Protein 3LWJ (pdb70)

CATH classification: 1.10.357.10

Organism: Syntrophomonas wolfei subsp. wolfei (strain DSM 2245B / Goettingen) (NCBI:txid335541)

Radius of gyration: 18.69 Å; Cα contacts (8 Å, |Δi|>4): 150; chains: 1; bounding box: 34×56×40 Å

Secondary structure (DSSP, 8-state):
-HHHHHHHHHHHHHHHHHHH-TTT--HHHHHHHH-S-HHHHHHH-SSHHHHHHHHHHHHHHHHHHHHHHHHTT---HHHHHHHHHHH--HHHHTHHHHHHHHHHTTS-HHHHHHHHHHHHHHHHHHHHHHHHHHHTTSS----HHHHHHHHHHHHHHHHIIIIIT--S-S-----HHHHHHHHH-S-S--

InterPro domains:
  IPR001647 DNA-binding HTH domain, TetR-type [PF00440] (16-60)
  IPR001647 DNA-binding HTH domain, TetR-type [PR00455] (16-29)
  IPR001647 DNA-binding HTH domain, TetR-type [PR00455] (37-60)
  IPR001647 DNA-binding HTH domain, TetR-type [PS50977] (10-70)
  IPR009057 Homedomain-like superfamily [SSF46689] (3-85)
  IPR023772 DNA-binding HTH domain, TetR-type, conserved site [PS01081] (28-59)
  IPR036271 Tetracyclin repressor-like, C-terminal domain superfamily [SSF48498] (94-189)
  IPR050624 Nucleoid occlusion factor SlmA/HTH-type transcriptional regulator [PTHR43479] (6-190)

Nearest PDB structures (foldseek):
  3lwj-assembly1_A-2  TM=1.002E+00  e=5.919E-24  Syntrophomonas wolfei subsp. wolfei str. Goettingen G311
  5nz0-assembly1_A-2  TM=7.631E-01  e=9.332E-06  Mycobacterium tuberculosis H37Rv
  3ppb-assembly1_B  TM=7.672E-01  e=1.580E-05  Shewanella loihica PV-4
  5n1i-assembly1_B  TM=6.904E-01  e=4.118E-05  Mycobacterium tuberculosis H37Rv
  1ui6-assembly1_A  TM=6.612E-01  e=3.241E-05  Streptomyces coelicolor A3(2)

Structure (mmCIF, N/CA/C/O backbone):
data_3LWJ
#
_entry.id   3LWJ
#
_cell.length_a   68.184
_cell.length_b   68.184
_cell.length_c   75.710
_cell.angle_alpha   90.000
_cell.angle_beta   90.000
_cell.angle_gamma   120.000
#
_symmetry.space_group_name_H-M   'P 32 2 1'
#
loop_
_entity.id
_entity.type
_entity.pdbx_description
1 polymer 'Putative TetR-family transcriptional regulator'
2 non-polymer 1,2-ETHANEDIOL
3 water water
#
loop_
_atom_site.group_PDB
_atom_site.id
_atom_site.type_symbol
_atom_site.label_atom_id
_atom_site.label_alt_id
_atom_site.label_comp_id
_atom_site.label_asym_id
_atom_site.label_entity_id
_atom_site.label_seq_id
_atom_site.pdbx_PDB_ins_code
_atom_site.Cartn_x
_atom_site.Cartn_y
_atom_site.Cartn_z
_atom_site.occupancy
_atom_site.B_iso_or_equiv
_atom_site.auth_seq_id
_atom_site.auth_comp_id
_atom_site.auth_asym_id
_atom_site.auth_atom_id
_atom_site.pdbx_PDB_model_num
ATOM 1 N N . GLN A 1 9 ? 23.336 15.617 32.975 1.00 43.21 8 GLN A N 1
ATOM 2 C CA . GLN A 1 9 ? 22.735 14.280 32.689 1.00 43.92 8 GLN A CA 1
ATOM 3 C C . GLN A 1 9 ? 21.505 14.458 31.786 1.00 44.59 8 GLN A C 1
ATOM 4 O O . GLN A 1 9 ? 21.323 13.728 30.800 1.00 43.56 8 GLN A O 1
ATOM 6 N N . ASN A 1 10 ? 20.662 15.429 32.135 1.00 44.93 9 ASN A N 1
ATOM 7 C CA . ASN A 1 10 ? 19.674 15.965 31.201 1.00 46.01 9 ASN A CA 1
ATOM 8 C C . ASN A 1 10 ? 20.365 16.447 29.921 1.00 45.08 9 ASN A C 1
ATOM 9 O O . ASN A 1 10 ? 19.809 16.296 28.831 1.00 45.42 9 ASN A O 1
ATOM 14 N N . LYS A 1 11 ? 21.561 17.032 30.078 1.00 43.92 10 LYS A N 1
ATOM 15 C CA . LYS A 1 11 ? 22.386 17.517 28.959 1.00 43.45 10 LYS A CA 1
ATOM 16 C C . LYS A 1 11 ? 22.800 16.398 28.003 1.00 42.51 10 LYS A C 1
ATOM 17 O O . LYS A 1 11 ? 22.606 16.518 26.797 1.00 41.26 10 LYS A O 1
ATOM 19 N N . GLU A 1 12 ? 23.375 15.325 28.552 1.00 42.70 11 GLU A N 1
ATOM 20 C CA . GLU A 1 12 ? 23.803 14.150 27.765 1.00 42.63 11 GLU A CA 1
ATOM 21 C C . GLU A 1 12 ? 22.687 13.570 26.912 1.00 41.43 11 GLU A C 1
ATOM 22 O O . GLU A 1 12 ? 22.848 13.381 25.708 1.00 41.63 11 GLU A O 1
ATOM 28 N N . ARG A 1 13 ? 21.568 13.266 27.565 1.00 39.81 12 ARG A N 1
ATOM 29 C CA . ARG A 1 13 ? 20.398 12.711 26.893 1.00 38.92 12 ARG A CA 1
ATOM 30 C C . ARG A 1 13 ? 19.784 13.615 25.842 1.00 35.86 12 ARG A C 1
ATOM 31 O O . ARG A 1 13 ? 19.463 13.134 24.756 1.00 35.73 12 ARG A O 1
ATOM 39 N N . ARG A 1 14 ? 19.554 14.888 26.195 1.00 33.45 13 ARG A N 1
ATOM 40 C CA A ARG A 1 14 ? 19.091 15.893 25.229 0.70 33.69 13 ARG A CA 1
ATOM 41 C CA B ARG A 1 14 ? 19.070 15.872 25.218 0.30 33.01 13 ARG A CA 1
ATOM 42 C C . ARG A 1 14 ? 20.016 15.863 24.014 1.00 33.16 13 ARG A C 1
ATOM 43 O O . ARG A 1 14 ? 19.562 15.789 22.870 1.00 31.83 13 ARG A O 1
ATOM 58 N N . GLN A 1 15 ? 21.318 15.895 24.279 1.00 33.35 14 GLN A N 1
ATOM 59 C CA . GLN A 1 15 ? 22.325 15.827 23.220 1.00 34.56 14 GLN A CA 1
ATOM 60 C C . GLN A 1 15 ? 22.292 14.531 22.407 1.00 34.66 14 GLN A C 1
ATOM 61 O O . GLN A 1 15 ? 22.505 14.551 21.187 1.00 35.78 14 GLN A O 1
ATOM 67 N N . LYS A 1 16 ? 22.094 13.397 23.066 1.00 32.76 15 LYS A N 1
ATOM 68 C CA . LYS A 1 16 ? 22.059 12.157 22.314 1.00 31.34 15 LYS A CA 1
ATOM 69 C C . LYS A 1 16 ? 20.900 12.206 21.325 1.00 29.16 15 LYS A C 1
ATOM 70 O O . LYS A 1 16 ? 21.058 11.786 20.184 1.00 29.90 15 LYS A O 1
ATOM 76 N N . ILE A 1 17 ? 19.739 12.701 21.762 1.00 28.04 16 ILE A N 1
ATOM 77 C CA . ILE A 1 17 ? 18.538 12.709 20.893 1.00 29.23 16 ILE A CA 1
ATOM 78 C C . ILE A 1 17 ? 18.779 13.638 19.676 1.00 28.54 16 ILE A C 1
ATOM 79 O O . ILE A 1 17 ? 18.446 13.281 18.547 1.00 27.53 16 ILE A O 1
ATOM 84 N N . LEU A 1 18 ? 19.395 14.796 19.923 1.00 29.69 17 LEU A N 1
ATOM 85 C CA . LEU A 1 18 ? 19.735 15.759 18.864 1.00 31.76 17 LEU A CA 1
ATOM 86 C C . LEU A 1 18 ? 20.749 15.213 17.849 1.00 32.52 17 LEU A C 1
ATOM 87 O O . LEU A 1 18 ? 20.565 15.389 16.651 1.00 32.78 17 LEU A O 1
ATOM 92 N N . THR A 1 19 ? 21.805 14.540 18.304 1.00 34.86 18 THR A N 1
ATOM 93 C CA . THR A 1 19 ? 22.807 13.995 17.368 1.00 34.98 18 THR A CA 1
ATOM 94 C C . THR A 1 19 ? 22.177 12.922 16.484 1.00 34.30 18 THR A C 1
ATOM 95 O O . THR A 1 19 ? 22.326 12.961 15.246 1.00 32.36 18 THR A O 1
ATOM 99 N N . CYS A 1 20 ? 21.455 11.991 17.115 1.00 31.90 19 CYS A N 1
ATOM 100 C CA . CYS A 1 20 ? 20.746 10.921 16.382 1.00 33.21 19 CYS A CA 1
ATOM 101 C C . CYS A 1 20 ? 19.722 11.456 15.371 1.00 30.25 19 CYS A C 1
ATOM 102 O O . CYS A 1 20 ? 19.569 10.903 14.281 1.00 26.30 19 CYS A O 1
ATOM 105 N N . SER A 1 21 ? 19.011 12.508 15.764 1.00 29.11 20 SER A N 1
ATOM 106 C CA . SER A 1 21 ? 18.003 13.133 14.912 1.00 29.55 20 SER A CA 1
ATOM 107 C C . SER A 1 21 ? 18.673 13.751 13.680 1.00 29.19 20 SER A C 1
ATOM 108 O O . SER A 1 21 ? 18.227 13.567 12.542 1.00 27.04 20 SER A O 1
ATOM 111 N N . LEU A 1 22 ? 19.758 14.476 13.924 1.00 30.01 21 LEU A N 1
ATOM 112 C CA . LEU A 1 22 ? 20.558 15.043 12.852 1.00 30.03 21 LEU A CA 1
ATOM 113 C C . LEU A 1 22 ? 20.987 13.922 11.905 1.00 28.55 21 LEU A C 1
ATOM 114 O O . LEU A 1 22 ? 20.759 14.012 10.696 1.00 29.62 21 LEU A O 1
ATOM 119 N N . ASP A 1 23 ? 21.564 12.847 12.435 1.00 29.74 22 ASP A N 1
ATOM 120 C CA . ASP A 1 23 ? 22.053 11.752 11.567 1.00 28.83 22 ASP A CA 1
ATOM 121 C C . ASP A 1 23 ? 20.951 11.153 10.701 1.00 26.31 22 ASP A C 1
ATOM 122 O O . ASP A 1 23 ? 21.166 10.880 9.519 1.00 23.17 22 ASP A O 1
ATOM 127 N N . LEU A 1 24 ? 19.783 10.909 11.303 1.00 25.78 23 LEU A N 1
ATOM 128 C CA . LEU A 1 24 ? 18.634 10.346 10.580 1.00 25.24 23 LEU A CA 1
ATOM 129 C C . LEU A 1 24 ? 18.078 11.330 9.514 1.00 26.16 23 LEU A C 1
ATOM 130 O O . LEU A 1 24 ? 17.656 10.919 8.412 1.00 24.11 23 LEU A O 1
ATOM 135 N N . PHE A 1 25 ? 18.078 12.625 9.837 1.00 26.55 24 PHE A N 1
ATOM 136 C CA . PHE A 1 25 ? 17.633 13.643 8.891 1.00 28.12 24 PHE A CA 1
ATOM 137 C C . PHE A 1 25 ? 18.531 13.610 7.632 1.00 27.50 24 PHE A C 1
ATOM 138 O O . PHE A 1 25 ? 18.026 13.579 6.508 1.00 29.38 24 PHE A O 1
ATOM 146 N N . ILE A 1 26 ? 19.846 13.592 7.844 1.00 29.11 25 ILE A N 1
ATOM 147 C CA . ILE A 1 26 ? 20.838 13.457 6.758 1.00 30.51 25 ILE A CA 1
ATOM 148 C C . ILE A 1 26 ? 20.670 12.155 5.957 1.00 32.25 25 ILE A C 1
ATOM 149 O O . ILE A 1 26 ? 20.720 12.166 4.740 1.00 32.46 25 ILE A O 1
ATOM 154 N N . GLU A 1 27 ? 20.440 11.044 6.648 1.00 34.18 26 GLU A N 1
ATOM 155 C CA . GLU A 1 27 ? 20.419 9.717 6.014 1.00 33.56 26 GLU A CA 1
ATOM 156 C C . GLU A 1 27 ? 19.117 9.385 5.265 1.00 34.13 26 GLU A C 1
ATOM 157 O O . GLU A 1 27 ? 19.155 8.801 4.174 1.00 34.01 26 GLU A O 1
ATOM 163 N N . LYS A 1 28 ? 17.972 9.716 5.872 1.00 33.95 27 LYS A N 1
ATOM 164 C CA . LYS A 1 28 ? 16.646 9.364 5.319 1.00 32.84 27 LYS A CA 1
ATOM 165 C C . LYS A 1 28 ? 15.882 10.553 4.737 1.00 29.96 27 LYS A C 1
ATOM 166 O O . LYS A 1 28 ? 14.893 10.351 4.005 1.00 29.39 27 LYS A O 1
ATOM 172 N N . GLY A 1 29 ? 16.318 11.773 5.073 1.00 28.42 28 GLY A N 1
ATOM 173 C CA . GLY A 1 29 ? 15.553 12.997 4.774 1.00 28.08 28 GLY A CA 1
ATOM 174 C C . GLY A 1 29 ? 14.612 13.397 5.931 1.00 27.71 28 GLY A C 1
ATOM 175 O O . GLY A 1 29 ? 13.946 12.543 6.524 1.00 26.45 28 GLY A O 1
ATOM 176 N N . TYR A 1 30 ? 14.566 14.694 6.233 1.00 24.15 29 TYR A N 1
ATOM 177 C CA . TYR A 1 30 ? 13.804 15.249 7.364 1.00 26.85 29 TYR A CA 1
ATOM 178 C C . TYR A 1 30 ? 12.341 14.767 7.429 1.00 26.41 29 TYR A C 1
ATOM 179 O O . TYR A 1 30 ? 11.854 14.389 8.493 1.00 27.64 29 TYR A O 1
ATOM 188 N N . TYR A 1 31 ? 11.655 14.758 6.294 1.00 25.34 30 TYR A N 1
ATOM 189 C CA . TYR A 1 31 ? 10.238 14.375 6.251 1.00 27.43 30 TYR A CA 1
ATOM 190 C C . TYR A 1 31 ? 10.002 12.876 6.352 1.00 30.96 30 TYR A C 1
ATOM 191 O O . TYR A 1 31 ? 9.006 12.435 6.988 1.00 32.53 30 TYR A O 1
ATOM 200 N N . ASN A 1 32 ? 10.920 12.107 5.764 1.00 29.41 31 ASN A N 1
ATOM 201 C CA . ASN A 1 32 ? 10.911 10.634 5.874 1.00 28.36 31 ASN A CA 1
ATOM 202 C C . ASN A 1 32 ? 11.310 10.101 7.249 1.00 25.78 31 ASN A C 1
ATOM 203 O O . ASN A 1 32 ? 11.094 8.938 7.512 1.00 25.52 31 ASN A O 1
ATOM 208 N N . THR A 1 33 ? 11.952 10.910 8.092 1.00 26.69 32 THR A N 1
ATOM 209 C CA . THR A 1 33 ? 12.293 10.480 9.469 1.00 27.49 32 THR A CA 1
ATOM 210 C C . THR A 1 33 ? 11.089 10.627 10.424 1.00 29.28 32 THR A C 1
ATOM 211 O O . THR A 1 33 ? 10.492 11.702 10.497 1.00 25.59 32 THR A O 1
ATOM 215 N N . SER A 1 34 ? 10.754 9.567 11.165 1.00 29.63 33 SER A N 1
ATOM 216 C CA . SER A 1 34 ? 9.720 9.659 12.217 1.00 29.90 33 SER A CA 1
ATOM 217 C C . SER A 1 34 ? 10.278 9.757 13.659 1.00 31.80 33 SER A C 1
ATOM 218 O O . SER A 1 34 ? 11.441 9.394 13.925 1.00 28.52 33 SER A O 1
ATOM 221 N N . ILE A 1 35 ? 9.420 10.215 14.585 1.00 31.92 34 ILE A N 1
ATOM 222 C CA A ILE A 1 35 ? 9.770 10.258 16.006 0.50 33.05 34 ILE A CA 1
ATOM 223 C CA B ILE A 1 35 ? 9.749 10.246 16.012 0.50 32.78 34 ILE A CA 1
ATOM 224 C C . ILE A 1 35 ? 10.128 8.842 16.454 1.00 32.66 34 ILE A C 1
ATOM 225 O O . ILE A 1 35 ? 11.019 8.675 17.274 1.00 33.26 34 ILE A O 1
ATOM 234 N N . ARG A 1 36 ? 9.431 7.844 15.891 1.00 32.38 35 ARG A N 1
ATOM 235 C CA . ARG A 1 36 ? 9.718 6.413 16.110 1.00 33.46 35 ARG A CA 1
ATOM 236 C C . ARG A 1 36 ? 11.177 6.039 15.813 1.00 34.31 35 ARG A C 1
ATOM 237 O O . ARG A 1 36 ? 11.827 5.398 16.637 1.00 35.91 35 ARG A O 1
ATOM 239 N N . ASP A 1 37 ? 11.670 6.424 14.630 1.00 33.74 36 ASP A N 1
ATOM 240 C CA . ASP A 1 37 ? 13.057 6.159 14.191 1.00 32.41 36 ASP A CA 1
ATOM 241 C C . ASP A 1 37 ? 14.055 6.771 15.152 1.00 32.57 36 ASP A C 1
ATOM 242 O O . ASP A 1 37 ? 15.045 6.140 15.523 1.00 33.61 36 ASP A O 1
ATOM 247 N N . ILE A 1 38 ? 13.794 8.024 15.524 1.00 31.20 37 ILE A N 1
ATOM 248 C CA . ILE A 1 38 ? 14.655 8.759 16.437 1.00 30.90 37 ILE A CA 1
ATOM 249 C C . ILE A 1 38 ? 14.663 8.142 17.829 1.00 32.89 37 ILE A C 1
ATOM 250 O O . ILE A 1 38 ? 15.739 7.926 18.382 1.00 30.92 37 ILE A O 1
ATOM 255 N N . ILE A 1 39 ? 13.478 7.843 18.384 1.00 34.90 38 ILE A N 1
ATOM 256 C CA . ILE A 1 39 ? 13.397 7.209 19.714 1.00 36.13 38 ILE A CA 1
ATOM 257 C C . ILE A 1 39 ? 14.138 5.859 19.681 1.00 35.34 38 ILE A C 1
ATOM 258 O O . ILE A 1 39 ? 14.976 5.618 20.535 1.00 34.91 38 ILE A O 1
ATOM 263 N N . ALA A 1 40 ? 13.898 5.034 18.655 1.00 35.54 39 ALA A N 1
ATOM 264 C CA . ALA A 1 40 ? 14.599 3.746 18.490 1.00 34.53 39 ALA A CA 1
ATOM 265 C C . ALA A 1 40 ? 16.123 3.890 18.400 1.00 34.47 39 ALA A C 1
ATOM 266 O O . ALA A 1 40 ? 16.849 3.185 19.075 1.00 35.00 39 ALA A O 1
ATOM 268 N N . LEU A 1 41 ? 16.614 4.804 17.577 1.00 38.78 40 LEU A N 1
ATOM 269 C CA . LEU A 1 41 ? 18.069 5.004 17.444 1.00 39.79 40 LEU A CA 1
ATOM 270 C C . LEU A 1 41 ? 18.697 5.714 18.666 1.00 41.04 40 LEU A C 1
ATOM 271 O O . LEU A 1 41 ? 19.875 5.519 18.968 1.00 40.32 40 LEU A O 1
ATOM 276 N N . SER A 1 42 ? 17.912 6.551 19.345 1.00 42.43 41 SER A N 1
ATOM 277 C CA . SER A 1 42 ? 18.369 7.239 20.558 1.00 42.75 41 SER A CA 1
ATOM 278 C C . SER A 1 42 ? 18.400 6.306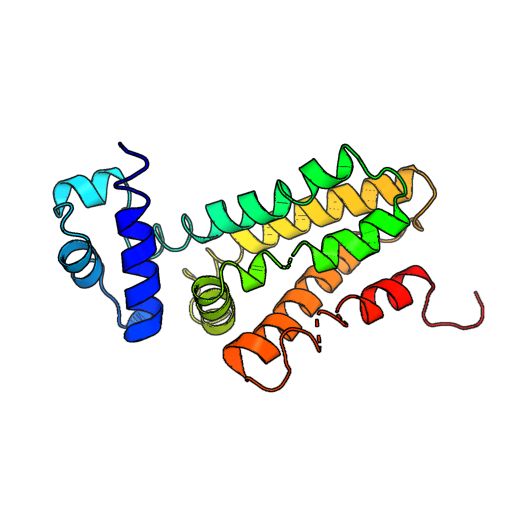 21.785 1.00 43.16 41 SER A C 1
ATOM 279 O O . SER A 1 42 ? 19.248 6.469 22.664 1.00 43.02 41 SER A O 1
ATOM 282 N N . GLU A 1 43 ? 17.460 5.354 21.832 1.00 43.55 42 GLU A N 1
ATOM 283 C CA . GLU A 1 43 ? 17.298 4.387 22.940 1.00 44.24 42 GLU A CA 1
ATOM 284 C C . GLU A 1 43 ? 16.934 4.976 24.300 1.00 44.86 42 GLU A C 1
ATOM 285 O O . GLU A 1 43 ? 17.025 4.277 25.295 1.00 44.12 42 GLU A O 1
ATOM 291 N N . VAL A 1 44 ? 16.514 6.240 24.358 1.00 47.16 43 VAL A N 1
ATOM 292 C CA . VAL A 1 44 ? 16.160 6.857 25.649 1.00 48.85 43 VAL A CA 1
ATOM 293 C C . VAL A 1 44 ? 14.776 6.427 26.193 1.00 49.24 43 VAL A C 1
ATOM 294 O O . VAL A 1 44 ? 14.457 6.703 27.353 1.00 47.94 43 VAL A O 1
ATOM 298 N N . GLY A 1 45 ? 13.976 5.744 25.368 1.00 50.95 44 GLY A N 1
ATOM 299 C CA . GLY A 1 45 ? 12.612 5.323 25.748 1.00 51.54 44 GLY A CA 1
ATOM 300 C C . GLY A 1 45 ? 11.583 6.353 25.293 1.00 52.54 44 GLY A C 1
ATOM 301 O O . GLY A 1 45 ? 11.884 7.555 25.199 1.00 52.93 44 GLY A O 1
ATOM 302 N N . THR A 1 46 ? 10.369 5.896 24.993 1.00 52.48 45 THR A N 1
ATOM 303 C CA . THR A 1 46 ? 9.330 6.794 24.461 1.00 52.55 45 THR A CA 1
ATOM 304 C C . THR A 1 46 ? 8.949 7.875 25.493 1.00 51.96 45 THR A C 1
ATOM 305 O O . THR A 1 46 ? 8.891 9.069 25.152 1.00 50.11 45 THR A O 1
ATOM 309 N N . GLY A 1 47 ? 8.726 7.439 26.742 1.00 51.20 46 GLY A N 1
ATOM 310 C CA . GLY A 1 47 ? 8.381 8.319 27.872 1.00 51.33 46 GLY A CA 1
ATOM 311 C C . GLY A 1 47 ? 9.393 9.414 28.220 1.00 51.60 46 GLY A C 1
ATOM 312 O O . GLY A 1 47 ? 8.997 10.556 28.467 1.00 51.69 46 GLY A O 1
ATOM 313 N N . THR A 1 48 ? 10.688 9.075 28.256 1.00 50.94 47 THR A N 1
ATOM 314 C CA . THR A 1 48 ? 11.762 10.064 28.519 1.00 50.03 47 THR A CA 1
ATOM 315 C C . THR A 1 48 ? 11.939 11.051 27.360 1.00 48.85 47 THR A C 1
ATOM 316 O O . THR A 1 48 ? 12.147 12.252 27.574 1.00 46.04 47 THR A O 1
ATOM 320 N N . PHE A 1 49 ? 11.893 10.529 26.137 1.00 48.21 48 PHE A N 1
ATOM 321 C CA . PHE A 1 49 ? 11.918 11.377 24.945 1.00 47.13 48 PHE A CA 1
ATOM 322 C C . PHE A 1 49 ? 10.948 12.567 25.087 1.00 46.27 48 PHE A C 1
ATOM 323 O O . PHE A 1 49 ? 11.311 13.714 24.787 1.00 46.71 48 PHE A O 1
ATOM 331 N N . TYR A 1 50 ? 9.727 12.282 25.549 1.00 44.68 49 TYR A N 1
ATOM 332 C CA . TYR A 1 50 ? 8.681 13.304 25.688 1.00 43.84 49 TYR A CA 1
ATOM 333 C C . TYR A 1 50 ? 8.875 14.302 26.850 1.00 42.23 49 TYR A C 1
ATOM 334 O O . TYR A 1 50 ? 8.185 15.333 26.904 1.00 40.80 49 TYR A O 1
ATOM 343 N N . ASN A 1 51 ? 9.802 14.005 27.764 1.00 40.54 50 ASN A N 1
ATOM 344 C CA . ASN A 1 51 ? 10.232 14.986 28.759 1.00 39.16 50 ASN A CA 1
ATOM 345 C C . ASN A 1 51 ? 10.971 16.131 28.087 1.00 38.48 50 ASN A C 1
ATOM 346 O O . ASN A 1 51 ? 10.999 17.229 28.629 1.00 38.58 50 ASN A O 1
ATOM 351 N N . TYR A 1 52 ? 11.550 15.866 26.908 1.00 37.92 51 TYR A N 1
ATOM 352 C CA . TYR A 1 52 ? 12.327 16.858 26.131 1.00 38.84 51 TYR A CA 1
ATOM 353 C C . TYR A 1 52 ? 11.597 17.418 24.881 1.00 38.04 51 TYR A C 1
ATOM 354 O O . TYR A 1 52 ? 11.643 18.632 24.620 1.00 35.18 51 TYR A O 1
ATOM 363 N N . PHE A 1 53 ? 10.955 16.529 24.109 1.00 37.81 52 PHE A N 1
ATOM 364 C CA . PHE A 1 53 ? 10.386 16.888 22.796 1.00 36.68 52 PHE A CA 1
ATOM 365 C C . PHE A 1 53 ? 9.016 16.254 22.546 1.00 36.91 52 PHE A C 1
ATOM 366 O O . PHE A 1 53 ? 8.763 15.096 22.920 1.00 35.24 52 PHE A O 1
ATOM 374 N N . VAL A 1 54 ? 8.153 17.019 21.877 1.00 35.59 53 VAL A N 1
ATOM 375 C CA A VAL A 1 54 ? 6.800 16.553 21.576 0.50 36.03 53 VAL A CA 1
ATOM 376 C CA B VAL A 1 54 ? 6.796 16.588 21.570 0.50 34.76 53 VAL A CA 1
ATOM 377 C C . VAL A 1 54 ? 6.733 15.961 20.151 1.00 34.39 53 VAL A C 1
ATOM 378 O O . VAL A 1 54 ? 5.920 15.063 19.885 1.00 35.39 53 VAL A O 1
ATOM 385 N N . ASP A 1 55 ? 7.613 16.421 19.254 1.00 30.34 54 ASP A N 1
ATOM 386 C CA . ASP A 1 55 ? 7.674 15.957 17.846 1.00 27.95 54 ASP A CA 1
ATOM 387 C C . ASP A 1 55 ? 9.004 16.361 17.123 1.00 28.05 54 ASP A C 1
ATOM 388 O O . ASP A 1 55 ? 9.916 16.859 17.779 1.00 29.18 54 ASP A O 1
ATOM 393 N N . LYS A 1 56 ? 9.121 16.134 15.807 1.00 24.79 55 LYS A N 1
ATOM 394 C CA . LYS A 1 56 ? 10.351 16.504 15.055 1.00 25.26 55 LYS A CA 1
ATOM 395 C C . LYS A 1 56 ? 10.640 18.010 15.043 1.00 24.54 55 LYS A C 1
ATOM 396 O O . LYS A 1 56 ? 11.802 18.441 15.060 1.00 21.11 55 LYS A O 1
ATOM 402 N N . GLU A 1 57 ? 9.580 18.803 14.961 1.00 22.27 56 GLU A N 1
ATOM 403 C CA . GLU A 1 57 ? 9.739 20.231 14.871 1.00 22.18 56 GLU A CA 1
ATOM 404 C C . GLU A 1 57 ? 10.311 20.793 16.170 1.00 25.32 56 GLU A C 1
ATOM 405 O O . GLU A 1 57 ? 11.038 21.784 16.148 1.00 24.27 56 GLU A O 1
ATOM 411 N N . ASP A 1 58 ? 9.977 20.176 17.299 1.00 25.16 57 ASP A N 1
ATOM 412 C CA A ASP A 1 58 ? 10.585 20.550 18.569 0.50 25.78 57 ASP A CA 1
ATOM 413 C CA B ASP A 1 58 ? 10.593 20.562 18.559 0.50 25.26 57 ASP A CA 1
ATOM 414 C C . ASP A 1 58 ? 12.084 20.259 18.504 1.00 26.02 57 ASP A C 1
ATOM 415 O O . ASP A 1 58 ? 12.887 21.008 19.048 1.00 24.80 57 ASP A O 1
ATOM 424 N N . ILE A 1 59 ? 12.457 19.169 17.827 1.00 24.18 58 ILE A N 1
ATOM 425 C CA . ILE A 1 59 ? 13.880 18.810 17.725 1.00 26.66 58 ILE A CA 1
ATOM 426 C C . ILE A 1 59 ? 14.626 19.829 16.843 1.00 26.59 58 ILE A C 1
ATOM 427 O O . ILE A 1 59 ? 15.662 20.367 17.249 1.00 23.51 58 ILE A O 1
ATOM 432 N N . LEU A 1 60 ? 14.043 20.142 15.685 1.00 25.78 59 LEU A N 1
ATOM 433 C CA . LEU A 1 60 ? 14.592 21.122 14.769 1.00 26.14 59 LEU A CA 1
ATOM 434 C C . LEU A 1 60 ? 14.742 22.476 15.478 1.00 27.69 59 LEU A C 1
ATOM 435 O O . LEU A 1 60 ? 15.805 23.070 15.379 1.00 28.21 59 LEU A O 1
ATOM 440 N N . LYS A 1 61 ? 13.714 22.961 16.204 1.00 26.50 60 LYS A N 1
ATOM 441 C CA . LYS A 1 61 ? 13.846 24.257 16.934 1.00 28.03 60 LYS A CA 1
ATOM 442 C C . LYS A 1 61 ? 15.026 24.236 17.905 1.00 25.33 60 LYS A C 1
ATOM 443 O O . LYS A 1 61 ? 15.748 25.229 18.050 1.00 26.35 60 LYS A O 1
ATOM 449 N N . ASN A 1 62 ? 15.175 23.114 18.603 1.00 25.95 61 ASN A N 1
ATOM 450 C CA A ASN A 1 62 ? 16.236 22.957 19.589 0.50 24.11 61 ASN A CA 1
ATOM 451 C CA B ASN A 1 62 ? 16.245 22.925 19.568 0.50 24.61 61 ASN A CA 1
ATOM 452 C C . ASN A 1 62 ? 17.635 22.899 18.923 1.00 24.40 61 ASN A C 1
ATOM 453 O O . ASN A 1 62 ? 18.579 23.501 19.418 1.00 23.65 61 ASN A O 1
ATOM 462 N N . LEU A 1 63 ? 17.761 22.191 17.807 1.00 23.99 62 LEU A N 1
ATOM 463 C CA . LEU A 1 63 ? 19.006 22.189 17.018 1.00 26.20 62 LEU A CA 1
ATOM 464 C C . LEU A 1 63 ? 19.373 23.611 16.575 1.00 23.70 62 LEU A C 1
ATOM 465 O O . LEU A 1 63 ? 20.510 24.014 16.685 1.00 24.12 62 LEU A O 1
ATOM 470 N N . LEU A 1 64 ? 18.392 24.379 16.107 1.00 23.35 63 LEU A N 1
ATOM 471 C CA . LEU A 1 64 ? 18.665 25.718 15.606 1.00 23.59 63 LEU A CA 1
ATOM 472 C C . LEU A 1 64 ? 18.881 26.769 16.710 1.00 24.78 63 LEU A C 1
ATOM 473 O O . LEU A 1 64 ? 19.641 27.737 16.517 1.00 26.41 63 LEU A O 1
ATOM 478 N N . GLU A 1 65 ? 18.227 26.597 17.843 1.00 22.03 64 GLU A N 1
ATOM 479 C CA . GLU A 1 65 ? 18.493 27.431 19.026 1.00 26.52 64 GLU A CA 1
ATOM 480 C C . GLU A 1 65 ? 19.948 27.337 19.490 1.00 24.70 64 GLU A C 1
ATOM 481 O O . GLU A 1 65 ? 20.580 28.342 19.789 1.00 24.61 64 GLU A O 1
ATOM 487 N N . ASP A 1 66 ? 20.443 26.113 19.590 1.00 23.99 65 ASP A N 1
ATOM 488 C CA . ASP A 1 66 ? 21.828 25.861 19.956 1.00 22.69 65 ASP A CA 1
ATOM 489 C C . ASP A 1 66 ? 22.751 26.497 18.928 1.00 23.97 65 ASP A C 1
ATOM 490 O O . ASP A 1 66 ? 23.763 27.065 19.279 1.00 27.59 65 ASP A O 1
ATOM 495 N N . PHE A 1 67 ? 22.370 26.400 17.658 1.00 22.60 66 PHE A N 1
ATOM 496 C CA . PHE A 1 67 ? 23.161 26.920 16.537 1.00 22.99 66 PHE A CA 1
ATOM 497 C C . PHE A 1 67 ? 23.261 28.445 16.610 1.00 22.68 66 PHE A C 1
ATOM 498 O O . PHE A 1 67 ? 24.350 29.007 16.550 1.00 23.05 66 PHE A O 1
ATOM 506 N N . ALA A 1 68 ? 22.115 29.109 16.739 1.00 23.99 67 ALA A N 1
ATOM 507 C CA . ALA A 1 68 ? 22.073 30.581 16.897 1.00 24.82 67 ALA A CA 1
ATOM 508 C C . ALA A 1 68 ? 22.911 30.999 18.096 1.00 23.46 67 ALA A C 1
ATOM 509 O O . ALA A 1 68 ? 23.629 31.981 18.052 1.00 26.38 67 ALA A O 1
ATOM 511 N N . LYS A 1 69 ? 22.784 30.245 19.172 1.00 24.95 68 LYS A N 1
ATOM 512 C CA . LYS A 1 69 ? 23.457 30.547 20.394 1.00 26.63 68 LYS A CA 1
ATOM 513 C C . LYS A 1 69 ? 24.980 30.485 20.217 1.00 27.09 68 LYS A C 1
ATOM 514 O O . LYS A 1 69 ? 25.711 31.322 20.752 1.00 27.31 68 LYS A O 1
ATOM 520 N N . GLN A 1 70 ? 25.450 29.488 19.486 1.00 27.53 69 GLN A N 1
ATOM 521 C CA . GLN A 1 70 ? 26.889 29.339 19.225 1.00 29.85 69 GLN A CA 1
ATOM 522 C C . GLN A 1 70 ? 27.450 30.459 18.303 1.00 26.91 69 GLN A C 1
ATOM 523 O O . GLN A 1 70 ? 28.539 30.999 18.554 1.00 25.11 69 GLN A O 1
ATOM 529 N N . ILE A 1 71 ? 26.685 30.822 17.265 1.00 25.54 70 ILE A N 1
ATOM 530 C CA . ILE A 1 71 ? 27.014 31.956 16.384 1.00 22.43 70 ILE A CA 1
ATOM 531 C C . ILE A 1 71 ? 27.102 33.269 17.204 1.00 24.79 70 ILE A C 1
ATOM 532 O O . ILE A 1 71 ? 28.111 33.985 17.155 1.00 23.61 70 ILE A O 1
ATOM 537 N N . ILE A 1 72 ? 26.058 33.554 17.981 1.00 19.79 71 ILE A N 1
ATOM 538 C CA . ILE A 1 72 ? 25.968 34.825 18.713 1.00 22.43 71 ILE A CA 1
ATOM 539 C C . ILE A 1 72 ? 27.027 34.942 19.811 1.00 20.94 71 ILE A C 1
ATOM 540 O O . ILE A 1 72 ? 27.562 36.011 20.015 1.00 22.93 71 ILE A O 1
ATOM 545 N N . SER A 1 73 ? 27.335 33.841 20.488 1.00 22.19 72 SER A N 1
ATOM 546 C CA . SER A 1 73 ? 28.342 33.847 21.570 1.00 24.18 72 SER A CA 1
ATOM 547 C C . SER A 1 73 ? 29.783 33.896 21.040 1.00 24.02 72 SER A C 1
ATOM 548 O O . SER A 1 73 ? 30.651 34.551 21.639 1.00 19.70 72 SER A O 1
ATOM 551 N N . SER A 1 74 ? 30.052 33.252 19.919 1.00 21.72 73 SER A N 1
ATOM 552 C CA A SER A 1 74 ? 31.365 33.395 19.284 0.50 22.79 73 SER A CA 1
ATOM 553 C CA B SER A 1 74 ? 31.364 33.391 19.276 0.50 23.03 73 SER A CA 1
ATOM 554 C C . SER A 1 74 ? 31.654 34.859 18.926 1.00 21.63 73 SER A C 1
ATOM 555 O O . SER A 1 74 ? 32.731 35.371 19.184 1.00 21.86 73 SER A O 1
ATOM 560 N N . ILE A 1 75 ? 30.673 35.532 18.340 1.00 20.23 74 ILE A N 1
ATOM 561 C CA . ILE A 1 75 ? 30.816 36.924 17.939 1.00 19.11 74 ILE A CA 1
ATOM 562 C C . I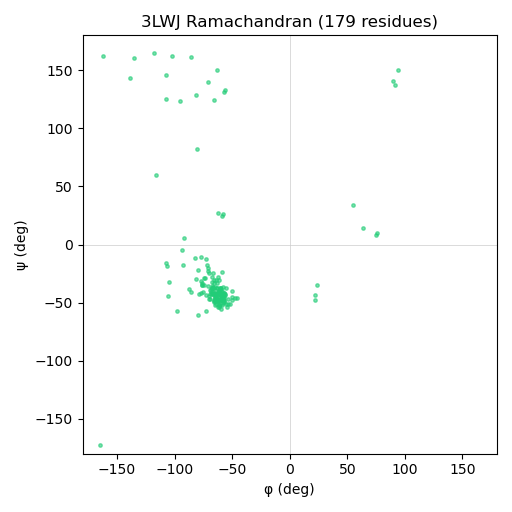LE A 1 75 ? 30.983 37.812 19.202 1.00 21.95 74 ILE A C 1
ATOM 563 O O . ILE A 1 75 ? 31.914 38.639 19.297 1.00 19.53 74 ILE A O 1
ATOM 568 N N . SER A 1 76 ? 30.084 37.621 20.166 1.00 23.87 75 SER A N 1
ATOM 569 C CA . SER A 1 76 ? 30.095 38.402 21.431 1.00 23.47 75 SER A CA 1
ATOM 570 C C . SER A 1 76 ? 31.390 38.227 22.208 1.00 21.71 75 SER A C 1
ATOM 571 O O . SER A 1 76 ? 31.922 39.190 22.762 1.00 23.36 75 SER A O 1
ATOM 574 N N . GLU A 1 77 ? 31.917 37.014 22.239 1.00 22.30 76 GLU A N 1
ATOM 575 C CA . GLU A 1 77 ? 33.237 36.789 22.829 1.00 24.75 76 GLU A CA 1
ATOM 576 C C . GLU A 1 77 ? 34.349 37.556 22.109 1.00 22.57 76 GLU A C 1
ATOM 577 O O . GLU A 1 77 ? 35.224 38.108 22.742 1.00 20.78 76 GLU A O 1
ATOM 583 N N . TYR A 1 78 ? 34.323 37.573 20.784 1.00 20.31 77 TYR A N 1
ATOM 584 C CA . TYR A 1 78 ? 35.337 38.277 19.999 1.00 20.34 77 TYR A CA 1
ATOM 585 C C . TYR A 1 78 ? 35.310 39.799 20.280 1.00 22.13 77 TYR A C 1
ATOM 586 O O . TYR A 1 78 ? 36.351 40.473 20.314 1.00 18.05 77 TYR A O 1
ATOM 595 N N . TYR A 1 79 ? 34.102 40.319 20.463 1.00 22.13 78 TYR A N 1
ATOM 596 C CA . TYR A 1 79 ? 33.865 41.724 20.804 1.00 22.54 78 TYR A CA 1
ATOM 597 C C . TYR A 1 79 ? 34.542 42.172 22.100 1.00 20.81 78 TYR A C 1
ATOM 598 O O . TYR A 1 79 ? 34.777 43.362 22.285 1.00 18.08 78 TYR A O 1
ATOM 607 N N . LEU A 1 80 ? 34.833 41.237 22.995 1.00 20.78 79 LEU A N 1
ATOM 608 C CA . LEU A 1 80 ? 35.522 41.558 24.259 1.00 19.72 79 LEU A CA 1
ATOM 609 C C . LEU A 1 80 ? 36.990 41.929 24.029 1.00 21.53 79 LEU A C 1
ATOM 610 O O . LEU A 1 80 ? 37.631 42.552 24.887 1.00 19.24 79 LEU A O 1
ATOM 615 N N . VAL A 1 81 ? 37.528 41.522 22.882 1.00 20.29 80 VAL A N 1
ATOM 616 C CA A VAL A 1 81 ? 38.933 41.773 22.622 0.50 19.45 80 VAL A CA 1
ATOM 617 C CA B VAL A 1 81 ? 38.935 41.686 22.561 0.50 19.65 80 VAL A CA 1
ATOM 618 C C . VAL A 1 81 ? 39.140 4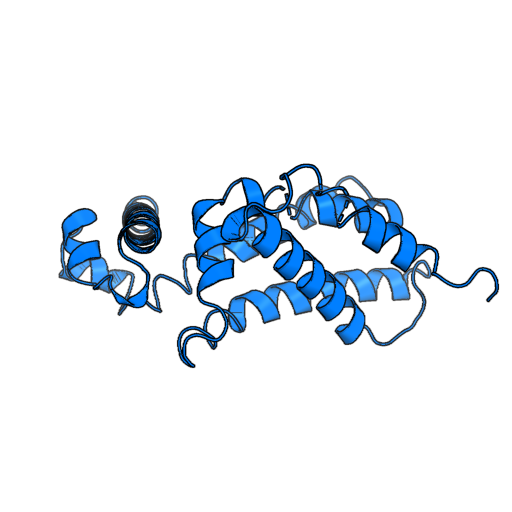2.705 21.432 1.00 18.09 80 VAL A C 1
ATOM 619 O O . VAL A 1 81 ? 39.919 43.617 21.530 1.00 18.04 80 VAL A O 1
ATOM 626 N N . GLU A 1 82 ? 38.427 42.534 20.332 1.00 19.73 81 GLU A N 1
ATOM 627 C CA . GLU A 1 82 ? 38.602 43.477 19.228 1.00 19.08 81 GLU A CA 1
ATOM 628 C C . GLU A 1 82 ? 37.555 44.569 19.285 1.00 20.79 81 GLU A C 1
ATOM 629 O O . GLU A 1 82 ? 36.360 44.282 19.225 1.00 19.74 81 GLU A O 1
ATOM 635 N N . LYS A 1 83 ? 38.010 45.819 19.330 1.00 20.42 82 LYS A N 1
ATOM 636 C CA . LYS A 1 83 ? 37.119 46.966 19.476 1.00 23.58 82 LYS A CA 1
ATOM 637 C C . LYS A 1 83 ? 36.945 47.786 18.201 1.00 23.40 82 LYS A C 1
ATOM 638 O O . LYS A 1 83 ? 35.979 48.491 18.092 1.00 26.87 82 LYS A O 1
ATOM 644 N N . ASP A 1 84 ? 37.829 47.671 17.215 1.00 26.16 83 ASP A N 1
ATOM 645 C CA . ASP A 1 84 ? 37.612 48.357 15.941 1.00 26.70 83 ASP A CA 1
ATOM 646 C C . ASP A 1 84 ? 36.364 47.775 15.232 1.00 27.33 83 ASP A C 1
ATOM 647 O O . ASP A 1 84 ? 36.268 46.578 14.990 1.00 23.83 83 ASP A O 1
ATOM 652 N N . LEU A 1 85 ? 35.401 48.635 14.907 1.00 26.55 84 LEU A N 1
ATOM 653 C CA . LEU A 1 85 ? 34.123 48.164 14.453 1.00 25.43 84 LEU A CA 1
ATOM 654 C C . LEU A 1 85 ? 34.155 47.636 13.034 1.00 24.01 84 LEU A C 1
ATOM 655 O O . LEU A 1 85 ? 33.371 46.741 12.710 1.00 23.52 84 LEU A O 1
ATOM 660 N N . TYR A 1 86 ? 35.055 48.166 12.207 1.00 24.95 85 TYR A N 1
ATOM 661 C CA . TYR A 1 86 ? 35.297 47.660 10.859 1.00 25.50 85 TYR A CA 1
ATOM 662 C C . TYR A 1 86 ? 35.977 46.300 10.875 1.00 25.95 85 TYR A C 1
ATOM 663 O O . TYR A 1 86 ? 35.621 45.408 10.097 1.00 24.49 85 TYR A O 1
ATOM 672 N N . GLU A 1 87 ? 36.985 46.148 11.732 1.00 27.01 86 GLU A N 1
ATOM 673 C CA . GLU A 1 87 ? 37.617 44.847 11.895 1.00 23.33 86 GLU A CA 1
ATOM 674 C C . GLU A 1 87 ? 36.581 43.830 12.302 1.00 23.33 86 GLU A C 1
ATOM 675 O O . GLU A 1 87 ? 36.549 42.713 11.756 1.00 24.13 86 GLU A O 1
ATOM 681 N N . ARG A 1 88 ? 35.722 44.209 13.246 1.00 21.96 87 ARG A N 1
ATOM 682 C CA . ARG A 1 88 ? 34.612 43.348 13.662 1.00 22.03 87 ARG A CA 1
ATOM 683 C C . ARG A 1 88 ? 33.662 42.978 12.497 1.00 23.90 87 ARG A C 1
ATOM 684 O O . ARG A 1 88 ? 33.220 41.827 12.369 1.00 20.32 87 ARG A O 1
ATOM 692 N N . PHE A 1 89 ? 33.349 43.971 11.664 1.00 23.51 88 PHE A N 1
ATOM 693 C CA . PHE A 1 89 ? 32.396 43.815 10.567 1.00 22.82 88 PHE A CA 1
ATOM 694 C C . PHE A 1 89 ? 32.819 42.694 9.640 1.00 21.87 88 PHE A C 1
ATOM 695 O O . PHE A 1 89 ? 32.019 41.827 9.293 1.00 24.60 88 PHE A O 1
ATOM 703 N N . ILE A 1 90 ? 34.085 42.702 9.268 1.00 20.97 89 ILE A N 1
ATOM 704 C CA . ILE A 1 90 ? 34.623 41.664 8.414 1.00 23.63 89 ILE A CA 1
ATOM 705 C C . ILE A 1 90 ? 34.786 40.357 9.139 1.00 20.91 89 ILE A C 1
ATOM 706 O O . ILE A 1 90 ? 34.271 39.326 8.682 1.00 19.65 89 ILE A O 1
ATOM 711 N N . GLU A 1 91 ? 35.548 40.368 10.232 1.00 21.90 90 GLU A N 1
ATOM 712 C CA . GLU A 1 91 ? 35.943 39.108 10.849 1.00 25.15 90 GLU A CA 1
ATOM 713 C C . GLU A 1 91 ? 34.778 38.350 11.420 1.00 22.95 90 GLU A C 1
ATOM 714 O O . GLU A 1 91 ? 34.847 37.116 11.488 1.00 27.27 90 GLU A O 1
ATOM 720 N N . THR A 1 92 ? 33.731 39.051 11.873 1.00 22.59 91 THR A N 1
ATOM 721 C CA . THR A 1 92 ? 32.571 38.323 12.389 1.00 24.49 91 THR A CA 1
ATOM 722 C C . THR A 1 92 ? 31.920 37.443 11.285 1.00 25.87 91 THR A C 1
ATOM 723 O O . THR A 1 92 ? 31.340 36.419 11.584 1.00 22.43 91 THR A O 1
ATOM 727 N N . LYS A 1 93 ? 32.063 37.846 10.028 1.00 24.72 92 LYS A N 1
ATOM 728 C CA . LYS A 1 93 ? 31.467 37.067 8.930 1.00 24.01 92 LYS A CA 1
ATOM 729 C C . LYS A 1 93 ? 32.284 35.787 8.763 1.00 22.53 92 LYS A C 1
ATOM 730 O O . LYS A 1 93 ? 31.733 34.703 8.704 1.00 24.46 92 LYS A O 1
ATOM 736 N N . ARG A 1 94 ? 33.609 35.896 8.805 1.00 23.65 93 ARG A N 1
ATOM 737 C CA . ARG A 1 94 ? 34.424 34.691 8.822 1.00 23.60 93 ARG A CA 1
ATOM 738 C C . ARG A 1 94 ? 34.085 33.768 10.007 1.00 24.97 93 ARG A C 1
ATOM 739 O O . ARG A 1 94 ? 33.861 32.565 9.815 1.00 24.25 93 ARG A O 1
ATOM 747 N N . LEU A 1 95 ? 34.036 34.319 11.221 1.00 25.51 94 LEU A N 1
ATOM 748 C CA . LEU A 1 95 ? 33.592 33.532 12.376 1.00 24.67 94 LEU A CA 1
ATOM 749 C C . LEU A 1 95 ? 32.299 32.817 12.127 1.00 24.67 94 LEU A C 1
ATOM 750 O O . LEU A 1 95 ? 32.192 31.639 12.460 1.00 22.47 94 LEU A O 1
ATOM 755 N N . THR A 1 96 ? 31.293 33.525 11.596 1.00 24.12 95 THR A N 1
ATOM 756 C CA . THR A 1 96 ? 29.996 32.909 11.396 1.00 23.45 95 THR A CA 1
ATOM 757 C C . THR A 1 96 ? 30.146 31.763 10.421 1.00 20.66 95 THR A C 1
ATOM 758 O O . THR A 1 96 ? 29.608 30.683 10.646 1.00 18.29 95 THR A O 1
ATOM 770 N N . GLU A 1 98 ? 32.669 29.978 9.834 1.00 27.00 97 GLU A N 1
ATOM 771 C CA . GLU A 1 98 ? 33.339 28.838 10.503 1.00 26.64 97 GLU A CA 1
ATOM 772 C C . GLU A 1 98 ? 32.385 28.061 11.429 1.00 27.10 97 GLU A C 1
ATOM 773 O O . GLU A 1 98 ? 32.499 26.845 11.545 1.00 27.92 97 GLU A O 1
ATOM 779 N N . VAL A 1 99 ? 31.441 28.731 12.092 1.00 26.06 98 VAL A N 1
ATOM 780 C CA . VAL A 1 99 ? 30.461 28.000 12.909 1.00 24.69 98 VAL A CA 1
ATOM 781 C C . VAL A 1 99 ? 29.626 27.108 11.973 1.00 25.53 98 VAL A C 1
ATOM 782 O O . VAL A 1 99 ? 29.394 25.937 12.270 1.00 26.09 98 VAL A O 1
ATOM 786 N N . PHE A 1 100 ? 29.206 27.653 10.827 1.00 25.72 99 PHE A N 1
ATOM 787 C CA . PHE A 1 100 ? 28.485 26.846 9.849 1.00 26.26 99 PHE A CA 1
ATOM 788 C C . PHE A 1 100 ? 29.291 25.568 9.544 1.00 25.11 99 PHE A C 1
ATOM 789 O O . PHE A 1 100 ? 28.739 24.478 9.620 1.00 24.66 99 PHE A O 1
ATOM 797 N N . ALA A 1 101 ? 30.574 25.714 9.218 1.00 27.15 100 ALA A N 1
ATOM 798 C CA . ALA A 1 101 ? 31.432 24.582 8.844 1.00 30.02 100 ALA A CA 1
ATOM 799 C C . ALA A 1 101 ? 31.631 23.541 9.971 1.00 33.13 100 ALA A C 1
ATOM 800 O O . ALA A 1 101 ? 31.760 22.334 9.703 1.00 33.01 100 ALA A O 1
ATOM 802 N N . GLN A 1 102 ? 31.647 23.999 11.219 1.00 34.85 101 GLN A N 1
ATOM 803 C CA . GLN A 1 102 ? 31.756 23.088 12.366 1.00 38.25 101 GLN A CA 1
ATOM 804 C C . GLN A 1 102 ? 30.483 22.283 12.578 1.00 37.65 101 GLN A C 1
ATOM 805 O O . GLN A 1 102 ? 30.537 21.225 13.196 1.00 39.41 101 GLN A O 1
ATOM 811 N N . ASN A 1 103 ? 29.356 22.798 12.070 1.00 32.76 102 ASN A N 1
ATOM 812 C CA . ASN A 1 103 ? 28.059 22.132 12.128 1.00 33.29 102 ASN A CA 1
ATOM 813 C C . ASN A 1 103 ? 27.592 21.823 10.704 1.00 32.51 102 ASN A C 1
ATOM 814 O O . ASN A 1 103 ? 26.540 22.327 10.263 1.00 32.14 102 ASN A O 1
ATOM 819 N N . GLU A 1 104 ? 28.388 21.030 9.988 1.00 30.65 103 GLU A N 1
ATOM 820 C CA . GLU A 1 104 ? 28.180 20.809 8.572 1.00 30.99 103 GLU A CA 1
ATOM 821 C C . GLU A 1 104 ? 26.871 20.109 8.257 1.00 29.38 103 GLU A C 1
ATOM 822 O O . GLU A 1 104 ? 26.164 20.480 7.319 1.00 26.80 103 GLU A O 1
ATOM 828 N N . THR A 1 105 ? 26.541 19.085 9.037 1.00 26.75 104 THR A N 1
ATOM 829 C CA . THR A 1 105 ? 25.364 18.308 8.739 1.00 25.56 104 THR A CA 1
ATOM 830 C C . THR A 1 105 ? 24.083 19.166 9.007 1.00 25.87 104 THR A C 1
ATOM 831 O O . THR A 1 105 ? 23.121 19.142 8.222 1.00 24.97 104 THR A O 1
ATOM 835 N N . LEU A 1 106 ? 24.102 19.965 10.072 1.00 23.62 105 LEU A N 1
ATOM 836 C CA . LEU A 1 106 ? 23.006 20.891 10.372 1.00 23.86 105 LEU A CA 1
ATOM 837 C C . LEU A 1 106 ? 22.890 22.006 9.327 1.00 24.76 105 LEU A C 1
ATOM 838 O O . LEU A 1 106 ? 21.768 22.376 8.938 1.00 23.26 105 LEU A O 1
ATOM 843 N N . SER A 1 107 ? 24.036 22.550 8.900 1.00 24.37 106 SER A N 1
ATOM 844 C CA . SER A 1 107 ? 24.079 23.530 7.814 1.00 23.84 106 SER A CA 1
ATOM 845 C C . SER A 1 107 ? 23.436 22.933 6.568 1.00 23.39 106 SER A C 1
ATOM 846 O O . SER A 1 107 ? 22.686 23.589 5.865 1.00 25.25 106 SER A O 1
ATOM 849 N N . GLU A 1 108 ? 23.714 21.673 6.292 1.00 24.00 107 GLU A N 1
ATOM 850 C CA . GLU A 1 108 ? 23.052 21.010 5.174 1.00 24.31 107 GLU A CA 1
ATOM 851 C C . GLU A 1 108 ? 21.525 20.961 5.343 1.00 24.91 107 GLU A C 1
ATOM 852 O O . GLU A 1 108 ? 20.798 21.374 4.437 1.00 22.02 107 GLU A O 1
ATOM 858 N N . ILE A 1 109 ? 21.036 20.467 6.491 1.00 21.75 108 ILE A N 1
ATOM 859 C CA . ILE A 1 109 ? 19.596 20.406 6.726 1.00 20.20 108 ILE A CA 1
ATOM 860 C C . ILE A 1 109 ? 18.982 21.804 6.603 1.00 20.96 108 ILE A C 1
ATOM 861 O O . ILE A 1 109 ? 18.019 21.972 5.886 1.00 19.86 108 ILE A O 1
ATOM 866 N N . TYR A 1 110 ? 19.571 22.802 7.277 1.00 20.02 109 TYR A N 1
ATOM 867 C CA . TYR A 1 110 ? 19.141 24.211 7.150 1.00 21.42 109 TYR A CA 1
ATOM 868 C C . TYR A 1 110 ? 19.024 24.665 5.708 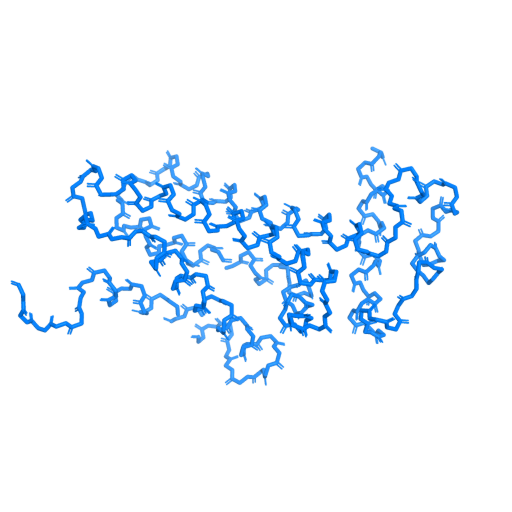1.00 23.99 109 TYR A C 1
ATOM 869 O O . TYR A 1 110 ? 18.088 25.396 5.354 1.00 27.90 109 TYR A O 1
ATOM 878 N N . SER A 1 111 ? 19.978 24.235 4.884 1.00 25.18 110 SER A N 1
ATOM 879 C CA . SER A 1 111 ? 20.083 24.650 3.480 1.00 27.07 110 SER A CA 1
ATOM 880 C C . SER A 1 111 ? 19.182 23.867 2.561 1.00 27.72 110 SER A C 1
ATOM 881 O O . SER A 1 111 ? 19.029 24.229 1.398 1.00 27.05 110 SER A O 1
ATOM 884 N N . ARG A 1 112 ? 18.612 22.785 3.060 1.00 24.63 111 ARG A N 1
ATOM 885 C CA . ARG A 1 112 ? 17.750 21.938 2.239 1.00 26.63 111 ARG A CA 1
ATOM 886 C C . ARG A 1 112 ? 16.251 22.096 2.540 1.00 28.63 111 ARG A C 1
ATOM 887 O O . ARG A 1 112 ? 15.449 21.958 1.643 1.00 28.48 111 ARG A O 1
ATOM 895 N N . VAL A 1 113 ? 15.885 22.373 3.789 1.00 27.75 112 VAL A N 1
ATOM 896 C CA . VAL A 1 113 ? 14.474 22.341 4.162 1.00 28.29 112 VAL A CA 1
ATOM 897 C C . VAL A 1 113 ? 13.743 23.696 4.085 1.00 29.03 112 VAL A C 1
ATOM 898 O O . VAL A 1 113 ? 12.533 23.739 4.286 1.00 26.50 112 VAL A O 1
ATOM 902 N N . ALA A 1 114 ? 14.460 24.780 3.793 1.00 28.64 113 ALA A N 1
ATOM 903 C CA . ALA A 1 114 ? 13.839 26.108 3.612 1.00 27.86 113 ALA A CA 1
ATOM 904 C C . ALA A 1 114 ? 12.771 26.103 2.537 1.00 29.01 113 ALA A C 1
ATOM 905 O O . ALA A 1 114 ? 13.008 25.574 1.462 1.00 34.29 113 ALA A O 1
ATOM 907 N N . GLY A 1 115 ? 11.584 26.657 2.846 1.00 28.87 114 GLY A N 1
ATOM 908 C CA . GLY A 1 115 ? 10.422 26.681 1.933 1.00 27.00 114 GLY A CA 1
ATOM 909 C C . GLY A 1 115 ? 9.654 25.392 1.753 1.00 26.65 114 GLY A C 1
ATOM 910 O O . GLY A 1 115 ? 8.767 25.305 0.893 1.00 24.27 114 GLY A O 1
ATOM 911 N N . SER A 1 116 ? 9.985 24.376 2.552 1.00 26.40 115 SER A N 1
ATOM 912 C CA . SER A 1 116 ? 9.417 23.031 2.379 1.00 25.83 115 SER A CA 1
ATOM 913 C C . SER A 1 116 ? 7.980 22.921 2.919 1.00 27.65 115 SER A C 1
ATOM 914 O O . SER A 1 116 ? 7.137 22.265 2.309 1.00 26.67 115 SER A O 1
ATOM 917 N N . SER A 1 117 ? 7.699 23.518 4.079 1.00 26.47 116 SER A N 1
ATOM 918 C CA . SER A 1 117 ? 6.327 23.529 4.632 1.00 23.97 116 SER A CA 1
ATOM 919 C C . SER A 1 117 ? 6.239 24.606 5.667 1.00 24.12 116 SER A C 1
ATOM 920 O O . SER A 1 117 ? 7.269 25.042 6.162 1.00 21.77 116 SER A O 1
ATOM 923 N N . ALA A 1 118 ? 5.022 25.033 6.021 1.00 23.90 117 ALA A N 1
ATOM 924 C CA . ALA A 1 118 ? 4.878 26.165 6.945 1.00 23.68 117 ALA A CA 1
ATOM 925 C C . ALA A 1 118 ? 5.399 25.862 8.351 1.00 23.63 117 ALA A C 1
ATOM 926 O O . ALA A 1 118 ? 6.014 26.726 8.968 1.00 25.05 117 ALA A O 1
ATOM 928 N N . PRO A 1 119 ? 5.188 24.637 8.863 1.00 23.47 118 PRO A N 1
ATOM 929 C CA . PRO A 1 119 ? 5.757 24.436 10.214 1.00 21.29 118 PRO A CA 1
ATOM 930 C C . PRO A 1 119 ? 7.285 24.505 10.263 1.00 21.72 118 PRO A C 1
ATOM 931 O O . PRO A 1 119 ? 7.853 24.982 11.241 1.00 23.46 118 PRO A O 1
ATOM 935 N N . ILE A 1 120 ? 7.940 24.005 9.224 1.00 22.43 119 ILE A N 1
ATOM 936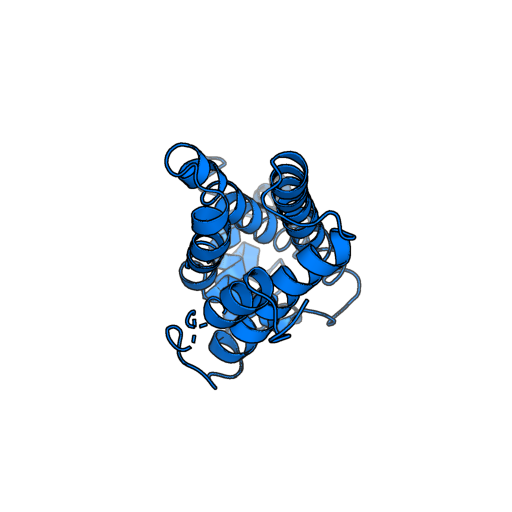 C CA . ILE A 1 120 ? 9.425 23.996 9.187 1.00 22.58 119 ILE A CA 1
ATOM 937 C C . ILE A 1 120 ? 9.921 25.405 8.892 1.00 22.75 119 ILE A C 1
ATOM 938 O O . ILE A 1 120 ? 10.852 25.889 9.547 1.00 22.17 119 ILE A O 1
ATOM 943 N N . ASP A 1 121 ? 9.245 26.096 7.972 1.00 23.80 120 ASP A N 1
ATOM 944 C CA . ASP A 1 121 ? 9.541 27.520 7.758 1.00 26.81 120 ASP A CA 1
ATOM 945 C C . ASP A 1 121 ? 9.336 28.379 9.020 1.00 26.11 120 ASP A C 1
ATOM 946 O O . ASP A 1 121 ? 10.143 29.274 9.292 1.00 29.40 120 ASP A O 1
ATOM 951 N N . GLN A 1 122 ? 8.312 28.089 9.826 1.00 26.57 121 GLN A N 1
ATOM 952 C CA A GLN A 1 122 ? 8.132 28.761 11.125 0.50 26.46 121 GLN A CA 1
ATOM 953 C CA B GLN A 1 122 ? 8.190 28.813 11.093 0.50 25.70 121 GLN A CA 1
ATOM 954 C C . GLN A 1 122 ? 9.390 28.536 11.991 1.00 24.85 121 GLN A C 1
ATOM 955 O O . GLN A 1 122 ? 9.847 29.433 12.657 1.00 24.34 121 GLN A O 1
ATOM 966 N N . CYS A 1 123 ? 9.924 27.308 12.006 1.00 26.19 122 CYS A N 1
ATOM 967 C CA . CYS A 1 123 ? 11.137 27.037 12.802 1.00 25.68 122 CYS A CA 1
ATOM 968 C C . CYS A 1 123 ? 12.330 27.827 12.261 1.00 28.07 122 CYS A C 1
ATOM 969 O O . CYS A 1 123 ? 13.094 28.421 13.010 1.00 29.46 122 CYS A O 1
ATOM 972 N N . LEU A 1 124 ? 12.520 27.822 10.946 1.00 28.28 123 LEU A N 1
ATOM 973 C CA A LEU A 1 124 ? 13.660 28.538 10.385 0.50 26.07 123 LEU A CA 1
ATOM 974 C CA B LEU A 1 124 ? 13.637 28.547 10.346 0.50 26.99 123 LEU A CA 1
ATOM 975 C C . LEU A 1 124 ? 13.477 30.023 10.649 1.00 27.40 123 LEU A C 1
ATOM 976 O O . LEU A 1 124 ? 14.452 30.712 10.816 1.00 28.95 123 LEU A O 1
ATOM 985 N N . LYS A 1 125 ? 12.216 30.488 10.729 1.00 27.26 124 LYS A N 1
ATOM 986 C CA . LYS A 1 125 ? 11.934 31.924 10.916 1.00 28.16 124 LYS A CA 1
ATOM 987 C C . LYS A 1 125 ? 12.388 32.390 12.284 1.00 28.14 124 LYS A C 1
ATOM 988 O O . LYS A 1 125 ? 12.940 33.468 12.418 1.00 27.04 124 LYS A O 1
ATOM 994 N N . GLN A 1 126 ? 12.221 31.540 13.286 1.00 27.45 125 GLN A N 1
ATOM 995 C CA . GLN A 1 126 ? 12.669 31.892 14.624 1.00 29.36 125 GLN A CA 1
ATOM 996 C C . GLN A 1 126 ? 14.194 31.981 14.705 1.00 26.09 125 GLN A C 1
ATOM 997 O O . GLN A 1 126 ? 14.738 32.894 15.307 1.00 26.13 125 GLN A O 1
ATOM 1003 N N . PHE A 1 127 ? 14.867 31.025 14.086 1.00 25.24 126 PHE A N 1
ATOM 1004 C CA . PHE A 1 127 ? 16.322 31.016 13.974 1.00 23.75 126 PHE A CA 1
ATOM 1005 C C . PHE A 1 127 ? 16.823 32.285 13.223 1.00 23.94 126 PHE A C 1
ATOM 1006 O O . PHE A 1 127 ? 17.591 33.090 13.752 1.00 23.87 126 PHE A O 1
ATOM 1014 N N . GLU A 1 128 ? 16.314 32.494 12.024 1.00 22.17 127 GLU A N 1
ATOM 1015 C CA . GLU A 1 128 ? 16.698 33.654 11.210 1.00 22.52 127 GLU A CA 1
ATOM 1016 C C . GLU A 1 128 ? 16.363 35.012 11.842 1.00 23.99 127 GLU A C 1
ATOM 1017 O O . GLU A 1 128 ? 17.202 35.911 11.807 1.00 23.23 127 GLU A O 1
ATOM 1023 N N . ASP A 1 129 ? 15.183 35.150 12.456 1.00 25.14 128 ASP A N 1
ATOM 1024 C CA . ASP A 1 129 ? 14.776 36.406 13.138 1.00 23.90 128 ASP A CA 1
ATOM 1025 C C . ASP A 1 129 ? 15.743 36.723 14.264 1.00 25.46 128 ASP A C 1
ATOM 1026 O O . ASP A 1 129 ? 16.082 37.906 14.512 1.00 26.05 128 ASP A O 1
ATOM 1031 N N . ARG A 1 130 ? 16.203 35.680 14.945 1.00 24.94 129 ARG A N 1
ATOM 1032 C CA . ARG A 1 130 ? 17.145 35.856 16.058 1.00 27.84 129 ARG A CA 1
ATOM 1033 C C . ARG A 1 130 ? 18.490 36.397 15.579 1.00 29.17 129 ARG A C 1
ATOM 1034 O O . ARG A 1 130 ? 19.028 37.348 16.165 1.00 26.17 129 ARG A O 1
ATOM 1042 N N . LEU A 1 131 ? 19.017 35.788 14.517 1.00 27.34 130 LEU A N 1
ATOM 1043 C CA . LEU A 1 131 ? 20.230 36.273 13.879 1.00 25.80 130 LEU A CA 1
ATOM 1044 C C . LEU A 1 131 ? 20.029 37.701 13.324 1.00 25.19 130 LEU A C 1
ATOM 1045 O O . LEU A 1 131 ? 20.860 38.579 13.546 1.00 20.45 130 LEU A O 1
ATOM 1050 N N . LEU A 1 132 ? 18.917 37.935 12.629 1.00 24.73 131 LEU A N 1
ATOM 1051 C CA . LEU A 1 132 ? 18.635 39.261 12.083 1.00 23.76 131 LEU A CA 1
ATOM 1052 C C . LEU A 1 132 ? 18.597 40.373 13.140 1.00 21.83 131 LEU A C 1
ATOM 1053 O O . LEU A 1 132 ? 19.183 41.461 12.926 1.00 16.49 131 LEU A O 1
ATOM 1058 N N . GLU A 1 133 ? 17.947 40.104 14.275 1.00 22.48 132 GLU A N 1
ATOM 1059 C CA . GLU A 1 133 ? 17.894 41.043 15.382 1.00 23.89 132 GLU A CA 1
ATOM 1060 C C . GLU A 1 133 ? 19.294 41.296 15.933 1.00 24.08 132 GLU A C 1
ATOM 1061 O O . GLU A 1 133 ? 19.690 42.429 16.127 1.00 23.84 132 GLU A O 1
ATOM 1064 N N . PHE A 1 134 ? 20.070 40.248 16.165 1.00 26.00 133 PHE A N 1
ATOM 1065 C CA . PHE A 1 134 ? 21.460 40.449 16.585 1.00 25.66 133 PHE A CA 1
ATOM 1066 C C . PHE A 1 134 ? 22.255 41.297 15.585 1.00 25.94 133 PHE A C 1
ATOM 1067 O O . PHE A 1 134 ? 22.951 42.227 15.967 1.00 23.55 133 PHE A O 1
ATOM 1075 N N . TYR A 1 135 ? 22.173 40.957 14.300 1.00 25.70 134 TYR A N 1
ATOM 1076 C CA . TYR A 1 135 ? 22.920 41.708 13.297 1.00 24.63 134 TYR A CA 1
ATOM 1077 C C . TYR A 1 135 ? 22.458 43.163 13.305 1.00 23.05 134 TYR A C 1
ATOM 1078 O O . TYR A 1 135 ? 23.271 44.079 13.172 1.00 20.39 134 TYR A O 1
ATOM 1087 N N . SER A 1 136 ? 21.148 43.372 13.500 1.00 21.81 135 SER A N 1
ATOM 1088 C CA . SER A 1 136 ? 20.647 44.730 13.592 1.00 22.59 135 SER A CA 1
ATOM 1089 C C . SER A 1 136 ? 21.277 45.506 14.768 1.00 23.04 135 SER A C 1
ATOM 1090 O O . SER A 1 136 ? 21.717 46.643 14.586 1.00 24.81 135 SER A O 1
ATOM 1093 N N . ARG A 1 137 ? 21.357 44.892 15.946 1.00 26.59 136 ARG A N 1
ATOM 1094 C CA . ARG A 1 137 ? 21.922 45.569 17.141 1.00 27.56 136 ARG A CA 1
ATOM 1095 C C . ARG A 1 137 ? 23.333 46.011 16.808 1.00 26.49 136 ARG A C 1
ATOM 1096 O O . ARG A 1 137 ? 23.695 47.132 17.080 1.00 25.86 136 ARG A O 1
ATOM 1104 N N . ASN A 1 138 ? 24.119 45.128 16.194 1.00 24.31 137 ASN A N 1
ATOM 1105 C CA . ASN A 1 138 ? 25.516 45.452 15.893 1.00 25.48 137 ASN A CA 1
ATOM 1106 C C . ASN A 1 138 ? 25.668 46.531 14.845 1.00 25.22 137 ASN A C 1
ATOM 1107 O O . ASN A 1 138 ? 26.557 47.362 14.974 1.00 25.54 137 ASN A O 1
ATOM 1112 N N . ILE A 1 139 ? 24.793 46.545 13.825 1.00 24.32 138 ILE A N 1
ATOM 1113 C CA . ILE A 1 139 ? 24.811 47.638 12.851 1.00 23.47 138 ILE A CA 1
ATOM 1114 C C . ILE A 1 139 ? 24.411 48.968 13.523 1.00 25.10 138 ILE A C 1
ATOM 1115 O O . ILE A 1 139 ? 25.010 50.004 13.268 1.00 24.72 138 ILE A O 1
ATOM 1120 N N . GLU A 1 140 ? 23.406 48.912 14.387 1.00 24.16 139 GLU A N 1
ATOM 1121 C CA . GLU A 1 140 ? 22.929 50.088 15.095 1.00 25.81 139 GLU A CA 1
ATOM 1122 C C . GLU A 1 140 ? 24.044 50.735 15.911 1.00 26.97 139 GLU A C 1
ATOM 1123 O O . GLU A 1 140 ? 24.273 51.958 15.824 1.00 28.55 139 GLU A O 1
ATOM 1129 N N . TYR A 1 141 ? 24.760 49.899 16.660 1.00 26.49 140 TYR A N 1
ATOM 1130 C CA . TYR A 1 141 ? 25.904 50.343 17.435 1.00 27.92 140 TYR A CA 1
ATOM 1131 C C . TYR A 1 141 ? 26.900 51.091 16.542 1.00 29.07 140 TYR A C 1
ATOM 1132 O O . TYR A 1 141 ? 27.347 52.188 16.884 1.00 26.98 140 TYR A O 1
ATOM 1141 N N . GLY A 1 142 ? 27.211 50.530 15.377 1.00 28.61 141 GLY A N 1
ATOM 1142 C CA . GLY A 1 142 ? 28.160 51.177 14.462 1.00 26.71 141 GLY A CA 1
ATOM 1143 C C . GLY A 1 142 ? 27.693 52.524 13.921 1.00 26.78 141 GLY A C 1
ATOM 1144 O O . GLY A 1 142 ? 28.531 53.395 13.606 1.00 25.61 141 GLY A O 1
ATOM 1145 N N . ILE A 1 143 ? 26.367 52.679 13.783 1.00 27.02 142 ILE A N 1
ATOM 1146 C CA . ILE A 1 143 ? 25.753 53.926 13.311 1.00 27.85 142 ILE A CA 1
ATOM 1147 C C . ILE A 1 143 ? 25.911 54.961 14.388 1.00 29.38 142 ILE A C 1
ATOM 1148 O O . ILE A 1 143 ? 26.342 56.074 14.118 1.00 30.93 142 ILE A O 1
ATOM 1153 N N . LYS A 1 144 ? 25.587 54.551 15.609 1.00 30.95 143 LYS A N 1
ATOM 1154 C CA . LYS A 1 144 ? 25.724 55.385 16.790 1.00 32.99 143 LYS A CA 1
ATOM 1155 C C . LYS A 1 144 ? 27.153 55.838 17.095 1.00 31.62 143 LYS A C 1
ATOM 1156 O O . LYS A 1 144 ? 27.334 56.934 17.632 1.00 26.70 143 LYS A O 1
ATOM 1162 N N . LYS A 1 145 ? 28.143 55.023 16.735 1.00 28.41 144 LYS A N 1
ATOM 1163 C CA . LYS A 1 145 ? 29.554 55.359 16.959 1.00 28.90 144 LYS A CA 1
ATOM 1164 C C . LYS A 1 145 ? 30.196 56.085 15.759 1.00 28.92 144 LYS A C 1
ATOM 1165 O O . LYS A 1 145 ? 31.416 56.289 15.741 1.00 28.18 144 LYS A O 1
ATOM 1171 N N . GLY A 1 146 ? 29.385 56.420 14.751 1.00 28.28 145 GLY A N 1
ATOM 1172 C CA . GLY A 1 146 ? 29.818 57.229 13.626 1.00 25.57 145 GLY A CA 1
ATOM 1173 C C . GLY A 1 146 ? 30.665 56.495 12.618 1.00 26.84 145 GLY A C 1
ATOM 1174 O O . GLY A 1 146 ? 31.235 57.113 11.722 1.00 27.03 145 GLY A O 1
ATOM 1175 N N . VAL A 1 147 ? 30.748 55.174 12.749 1.00 27.84 146 VAL A N 1
ATOM 1176 C CA . VAL A 1 147 ? 31.512 54.376 11.813 1.00 28.51 146 VAL A CA 1
ATOM 1177 C C . VAL A 1 147 ? 30.642 53.987 10.616 1.00 28.54 146 VAL A C 1
ATOM 1178 O O . VAL A 1 147 ? 31.122 54.000 9.459 1.00 32.71 146 VAL A O 1
ATOM 1182 N N . PHE A 1 148 ? 29.363 53.686 10.858 1.00 25.88 147 PHE A N 1
ATOM 1183 C CA . PHE A 1 148 ? 28.464 53.360 9.765 1.00 21.94 147 PHE A CA 1
ATOM 1184 C C . PHE A 1 148 ? 27.477 54.485 9.495 1.00 21.97 147 PHE A C 1
ATOM 1185 O O . PHE A 1 148 ? 27.005 55.135 10.419 1.00 18.71 147 PHE A O 1
ATOM 1193 N N . LYS A 1 149 ? 27.119 54.65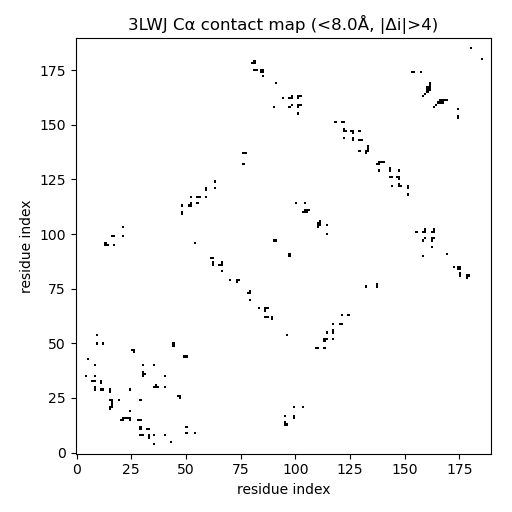5 8.225 1.00 22.80 148 LYS A N 1
ATOM 1194 C CA . LYS A 1 149 ? 26.105 55.616 7.839 1.00 23.96 148 LYS A CA 1
ATOM 1195 C C . LYS A 1 149 ? 24.747 55.240 8.443 1.00 24.27 148 LYS A C 1
ATOM 1196 O O . LYS A 1 149 ? 24.423 54.060 8.650 1.00 25.89 148 LYS A O 1
ATOM 1202 N N . ASN A 1 150 ? 23.954 56.272 8.694 1.00 20.45 149 ASN A N 1
ATOM 1203 C CA . ASN A 1 150 ? 22.644 56.135 9.254 1.00 17.29 149 ASN A CA 1
ATOM 1204 C C . ASN A 1 150 ? 21.687 55.744 8.145 1.00 15.87 149 ASN A C 1
ATOM 1205 O O . ASN A 1 150 ? 21.014 56.571 7.592 1.00 17.98 149 ASN A O 1
ATOM 1210 N N . VAL A 1 151 ? 21.647 54.469 7.822 1.00 19.24 150 VAL A N 1
ATOM 1211 C CA . VAL A 1 151 ? 20.746 53.960 6.796 1.00 22.00 150 VAL A CA 1
ATOM 1212 C C . VAL A 1 151 ? 19.786 52.966 7.436 1.00 21.88 150 VAL A C 1
ATOM 1213 O O . VAL A 1 151 ? 20.039 52.484 8.532 1.00 24.61 150 VAL A O 1
ATOM 1217 N N . PRO A 1 152 ? 18.692 52.630 6.739 1.00 24.75 151 PRO A N 1
ATOM 1218 C CA . PRO A 1 152 ? 17.831 51.600 7.299 1.00 22.87 151 PRO A CA 1
ATOM 1219 C C . PRO A 1 152 ? 18.591 50.299 7.563 1.00 22.53 151 PRO A C 1
ATOM 1220 O O . PRO A 1 152 ? 19.292 49.816 6.696 1.00 18.00 151 PRO A O 1
ATOM 1224 N N . VAL A 1 153 ? 18.407 49.730 8.746 1.00 22.87 152 VAL A N 1
ATOM 1225 C CA . VAL A 1 153 ? 19.249 48.630 9.230 1.00 21.82 152 VAL A CA 1
ATOM 1226 C C . VAL A 1 153 ? 18.753 47.279 8.747 1.00 20.45 152 VAL A C 1
ATOM 1227 O O . VAL A 1 153 ? 19.546 46.426 8.385 1.00 18.96 152 VAL A O 1
ATOM 1231 N N . SER A 1 154 ? 17.445 47.061 8.747 1.00 21.18 153 SER A N 1
ATOM 1232 C CA . SER A 1 154 ? 16.898 45.756 8.404 1.00 21.06 153 SER A CA 1
ATOM 1233 C C . SER A 1 154 ? 17.335 45.235 7.026 1.00 22.77 153 SER A C 1
ATOM 1234 O O . SER A 1 154 ? 17.709 44.077 6.921 1.00 22.93 153 SER A O 1
ATOM 1237 N N . PRO A 1 155 ? 17.333 46.083 5.981 1.00 22.12 154 PRO A N 1
ATOM 1238 C CA . PRO A 1 155 ? 17.891 45.615 4.688 1.00 21.66 154 PRO A CA 1
ATOM 1239 C C . PRO A 1 155 ? 19.346 45.155 4.760 1.00 23.03 154 PRO A C 1
ATOM 1240 O O . PRO A 1 155 ? 19.749 44.188 4.073 1.00 23.44 154 PRO A O 1
ATOM 1244 N N . ILE A 1 156 ? 20.157 45.823 5.565 1.00 22.74 155 ILE A N 1
ATOM 1245 C CA . ILE A 1 156 ? 21.543 45.373 5.724 1.00 20.14 155 ILE A CA 1
ATOM 1246 C C . ILE A 1 156 ? 21.650 44.024 6.439 1.00 19.43 155 ILE A C 1
ATOM 1247 O O . ILE A 1 156 ? 22.419 43.156 6.014 1.00 22.78 155 ILE A O 1
ATOM 1252 N N . ALA A 1 157 ? 20.861 43.815 7.478 1.00 20.25 156 ALA A N 1
ATOM 1253 C CA . ALA A 1 157 ? 20.892 42.560 8.252 1.00 19.42 156 ALA A CA 1
ATOM 1254 C C . ALA A 1 157 ? 20.402 41.416 7.368 1.00 18.80 156 ALA A C 1
ATOM 1255 O O . ALA A 1 157 ? 21.010 40.337 7.313 1.00 16.35 156 ALA A O 1
ATOM 1257 N N . HIS A 1 158 ? 19.340 41.686 6.608 1.00 15.81 157 HIS A N 1
ATOM 1258 C CA . HIS A 1 158 ? 18.846 40.730 5.636 1.00 20.21 157 HIS A CA 1
ATOM 1259 C C . HIS A 1 158 ? 19.883 40.418 4.551 1.00 23.24 157 HIS A C 1
ATOM 1260 O O . HIS A 1 158 ? 20.056 39.254 4.176 1.00 24.15 157 HIS A O 1
ATOM 1267 N N . SER A 1 159 ? 20.631 41.420 4.081 1.00 23.73 158 SER A N 1
ATOM 1268 C CA . SER A 1 159 ? 21.649 41.136 3.070 1.00 18.52 158 SER A CA 1
ATOM 1269 C C . SER A 1 159 ? 22.780 40.280 3.573 1.00 20.51 158 SER A C 1
ATOM 1270 O O . SER A 1 159 ? 23.283 39.416 2.822 1.00 21.02 158 SER A O 1
ATOM 1273 N N . ILE A 1 160 ? 23.173 40.483 4.839 1.00 19.90 159 ILE A N 1
ATOM 1274 C CA . ILE A 1 160 ? 24.209 39.652 5.494 1.00 22.59 159 ILE A CA 1
ATOM 1275 C C . ILE A 1 160 ? 23.721 38.218 5.610 1.00 22.16 159 ILE A C 1
ATOM 1276 O O . ILE A 1 160 ? 24.368 37.291 5.124 1.00 22.69 159 ILE A O 1
ATOM 1281 N N . LEU A 1 161 ? 22.523 38.051 6.158 1.00 23.08 160 LEU A N 1
ATOM 1282 C CA . LEU A 1 161 ? 21.945 36.736 6.281 1.00 21.13 160 LEU A CA 1
ATOM 1283 C C . LEU A 1 161 ? 21.796 36.070 4.929 1.00 22.11 160 LEU A C 1
ATOM 1284 O O . LEU A 1 161 ? 22.166 34.913 4.775 1.00 19.20 160 LEU A O 1
ATOM 1289 N N . ALA A 1 162 ? 21.288 36.811 3.947 1.00 21.60 161 ALA A N 1
ATOM 1290 C CA . ALA A 1 162 ? 21.026 36.238 2.615 1.00 19.65 161 ALA A CA 1
ATOM 1291 C C . ALA A 1 162 ? 22.282 35.700 1.944 1.00 16.66 161 ALA A C 1
ATOM 1292 O O . ALA A 1 162 ? 22.285 34.582 1.383 1.00 18.67 161 ALA A O 1
ATOM 1294 N N . ILE A 1 163 ? 23.355 36.476 1.930 1.00 20.79 162 ILE A N 1
ATOM 1295 C CA . ILE A 1 163 ? 24.583 36.020 1.271 1.00 18.81 162 ILE A CA 1
ATOM 1296 C C . ILE A 1 163 ? 25.186 34.836 2.024 1.00 18.77 162 ILE A C 1
ATOM 1297 O O . ILE A 1 163 ? 25.798 33.908 1.437 1.00 22.63 162 ILE A O 1
ATOM 1302 N N . GLU A 1 164 ? 25.066 34.873 3.336 1.00 20.46 163 GLU A N 1
ATOM 1303 C CA . GLU A 1 164 ? 25.561 33.760 4.145 1.00 20.90 163 GLU A CA 1
ATOM 1304 C C . GLU A 1 164 ? 24.746 32.505 3.816 1.00 20.09 163 GLU A C 1
ATOM 1305 O O . GLU A 1 164 ? 25.297 31.453 3.595 1.00 20.80 163 GLU A O 1
ATOM 1311 N N . LYS A 1 165 ? 23.421 32.625 3.746 1.00 22.00 164 LYS A N 1
ATOM 1312 C CA . LYS A 1 165 ? 22.591 31.474 3.441 1.00 21.81 164 LYS A CA 1
ATOM 1313 C C . LYS A 1 165 ? 22.910 30.935 2.039 1.00 19.89 164 LYS A C 1
ATOM 1314 O O . LYS A 1 165 ? 22.965 29.730 1.799 1.00 19.53 164 LYS A O 1
ATOM 1320 N N . PHE A 1 166 ? 22.959 31.832 1.081 1.00 24.55 165 PHE A N 1
ATOM 1321 C CA . PHE A 1 166 ? 23.143 31.445 -0.332 1.00 22.51 165 PHE A CA 1
ATOM 1322 C C . PHE A 1 166 ? 24.521 30.823 -0.588 1.00 22.93 165 PHE A C 1
ATOM 1323 O O . PHE A 1 166 ? 24.622 29.827 -1.267 1.00 22.06 165 PHE A O 1
ATOM 1331 N N . SER A 1 167 ? 25.564 31.409 -0.023 1.00 22.12 166 SER A N 1
ATOM 1332 C CA . SER A 1 167 ? 26.920 30.852 -0.209 1.00 24.33 166 SER A CA 1
ATOM 1333 C C . SER A 1 167 ? 27.074 29.512 0.567 1.00 23.90 166 SER A C 1
ATOM 1334 O O . SER A 1 167 ? 27.769 28.605 0.101 1.00 24.07 166 SER A O 1
ATOM 1337 N N . LEU A 1 168 ? 26.448 29.370 1.753 1.00 23.87 167 LEU A N 1
ATOM 1338 C CA . LEU A 1 168 ? 26.425 28.078 2.470 1.00 21.75 167 LEU A CA 1
ATOM 1339 C C . LEU A 1 168 ? 25.784 27.003 1.580 1.00 22.00 167 LEU A C 1
ATOM 1340 O O . LEU A 1 168 ? 26.292 25.912 1.413 1.00 22.69 167 LEU A O 1
ATOM 1345 N N . TYR A 1 169 ? 24.633 27.331 1.007 1.00 23.35 168 TYR A N 1
ATOM 1346 C CA . TYR A 1 169 ? 23.916 26.393 0.156 1.00 23.41 168 TYR A CA 1
ATOM 1347 C C . TYR A 1 169 ? 24.775 25.941 -1.032 1.00 24.66 168 TYR A C 1
ATOM 1348 O O . TYR A 1 169 ? 24.830 24.757 -1.348 1.00 25.99 168 TYR A O 1
ATOM 1357 N N . LYS A 1 170 ? 25.477 26.867 -1.663 1.00 24.27 169 LYS A N 1
ATOM 1358 C CA . LYS A 1 170 ? 26.337 26.511 -2.798 1.00 23.96 169 LYS A CA 1
ATOM 1359 C C . LYS A 1 170 ? 27.532 25.647 -2.405 1.00 24.89 169 LYS A C 1
ATOM 1360 O O . LYS A 1 170 ? 28.031 24.854 -3.229 1.00 22.82 169 LYS A O 1
ATOM 1366 N N . TRP A 1 171 ? 28.002 25.775 -1.170 1.00 23.35 170 TRP A N 1
ATOM 1367 C CA . TRP A 1 171 ? 29.103 24.917 -0.709 1.00 22.85 170 TRP A CA 1
ATOM 1368 C C . TRP A 1 171 ? 28.583 23.544 -0.316 1.00 26.40 170 TRP A C 1
ATOM 1369 O O . TRP A 1 171 ? 28.944 22.527 -0.943 1.00 24.53 170 TRP A O 1
ATOM 1380 N N . VAL A 1 172 ? 27.690 23.521 0.683 1.00 26.92 171 VAL A N 1
ATOM 1381 C CA . VAL A 1 172 ? 27.280 22.276 1.310 1.00 25.91 171 VAL A CA 1
ATOM 1382 C C . VAL A 1 172 ? 26.208 21.510 0.526 1.00 26.55 171 VAL A C 1
ATOM 1383 O O . VAL A 1 172 ? 26.165 20.294 0.619 1.00 25.90 171 VAL A O 1
ATOM 1387 N N . VAL A 1 173 ? 25.342 22.184 -0.227 1.00 24.37 172 V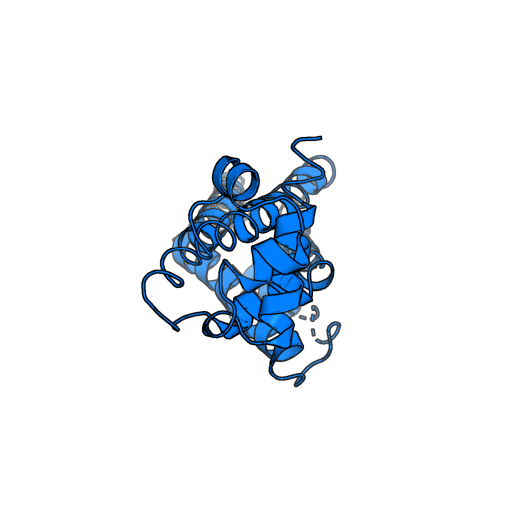AL A N 1
ATOM 1388 C CA . VAL A 1 173 ? 24.355 21.460 -1.019 1.00 25.46 172 VAL A CA 1
ATOM 1389 C C . VAL A 1 173 ? 24.792 21.283 -2.488 1.00 29.10 172 VAL A C 1
ATOM 1390 O O . VAL A 1 173 ? 24.860 20.146 -2.960 1.00 28.46 172 VAL A O 1
ATOM 1394 N N . LEU A 1 174 ? 25.069 22.369 -3.208 1.00 24.46 173 LEU A N 1
ATOM 1395 C CA . LEU A 1 174 ? 25.483 22.255 -4.618 1.00 29.56 173 LEU A CA 1
ATOM 1396 C C . LEU A 1 174 ? 26.875 21.672 -4.817 1.00 30.40 173 LEU A C 1
ATOM 1397 O O . LEU A 1 174 ? 27.158 21.091 -5.872 1.00 32.18 173 LEU A O 1
ATOM 1402 N N . LYS A 1 175 ? 27.732 21.797 -3.812 1.00 30.92 174 LYS A N 1
ATOM 1403 C CA . LYS A 1 175 ? 29.139 21.410 -3.949 1.00 32.46 174 LYS A CA 1
ATOM 1404 C C . LYS A 1 175 ? 29.731 22.143 -5.150 1.00 31.93 174 LYS A C 1
ATOM 1405 O O . LYS A 1 175 ? 30.529 21.576 -5.853 1.00 29.41 174 LYS A O 1
ATOM 1411 N N . ALA A 1 176 ? 29.292 23.375 -5.409 1.00 30.23 175 ALA A N 1
ATOM 1412 C CA . ALA A 1 176 ? 29.738 24.158 -6.583 1.00 28.20 175 ALA A CA 1
ATOM 1413 C C . ALA A 1 176 ? 30.944 25.055 -6.242 1.00 26.72 175 ALA A C 1
ATOM 1414 O O . ALA A 1 176 ? 31.664 25.497 -7.123 1.00 25.51 175 ALA A O 1
ATOM 1416 N N . ILE A 1 177 ? 31.182 25.292 -4.953 1.00 26.73 176 ILE A N 1
ATOM 1417 C CA . ILE A 1 177 ? 32.312 26.069 -4.514 1.00 25.64 176 ILE A CA 1
ATOM 1418 C C . ILE A 1 177 ? 32.968 25.362 -3.325 1.00 28.19 176 ILE A C 1
ATOM 1419 O O . ILE A 1 177 ? 32.339 24.557 -2.675 1.00 29.59 176 ILE A O 1
ATOM 1424 N N . THR A 1 178 ? 34.219 25.698 -3.032 1.00 27.56 177 THR A N 1
ATOM 1425 C CA . THR A 1 178 ? 34.889 25.167 -1.85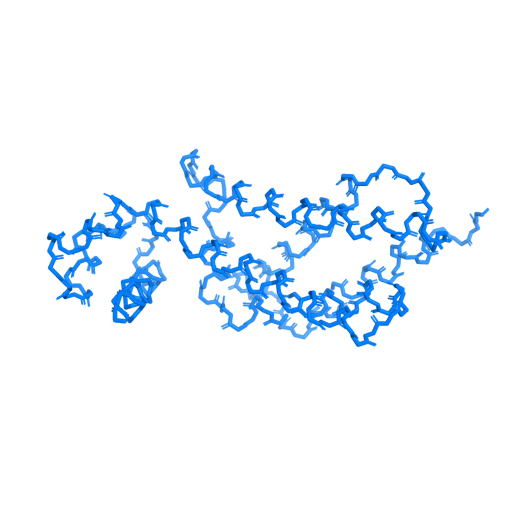7 1.00 27.94 177 THR A CA 1
ATOM 1426 C C . THR A 1 178 ? 34.560 26.025 -0.630 1.00 27.66 177 THR A C 1
ATOM 1427 O O . THR A 1 178 ? 34.096 27.170 -0.744 1.00 23.33 177 THR A O 1
ATOM 1431 N N . LYS A 1 179 ? 34.777 25.445 0.536 1.00 27.93 178 LYS A N 1
ATOM 1432 C CA . LYS A 1 179 ? 34.682 26.149 1.813 1.00 29.13 178 LYS A CA 1
ATOM 1433 C C . LYS A 1 179 ? 35.452 27.460 1.729 1.00 29.88 178 LYS A C 1
ATOM 1434 O O . LYS A 1 179 ? 34.982 28.510 2.173 1.00 29.49 178 LYS A O 1
ATOM 1440 N N . GLU A 1 180 ? 36.658 27.387 1.176 1.00 29.91 179 GLU A N 1
ATOM 1441 C CA . GLU A 1 180 ? 37.503 28.561 1.030 1.00 30.52 179 GLU A CA 1
ATOM 1442 C C . GLU A 1 180 ? 36.889 29.647 0.132 1.00 28.56 179 GLU A C 1
ATOM 1443 O O . GLU A 1 180 ? 36.890 30.833 0.463 1.00 26.82 179 GLU A O 1
ATOM 1449 N N . GLU A 1 181 ? 36.416 29.224 -1.034 1.00 28.97 180 GLU A N 1
ATOM 1450 C CA . GLU A 1 181 ? 35.730 30.100 -1.966 1.00 27.81 180 GLU A CA 1
ATOM 1451 C C . GLU A 1 181 ? 34.507 30.735 -1.333 1.00 22.97 180 GLU A C 1
ATOM 1452 O O . GLU A 1 181 ? 34.220 31.883 -1.602 1.00 22.24 180 GLU A O 1
ATOM 1466 N N . ILE A 1 183 ? 34.047 31.311 1.960 1.00 25.28 182 ILE A N 1
ATOM 1467 C CA . ILE A 1 183 ? 34.514 32.262 2.949 1.00 26.33 182 ILE A CA 1
ATOM 1468 C C . ILE A 1 183 ? 34.986 33.531 2.211 1.00 26.62 182 ILE A C 1
ATOM 1469 O O . ILE A 1 183 ? 34.534 34.648 2.549 1.00 24.56 182 ILE A O 1
ATOM 1474 N N . GLU A 1 184 ? 35.802 33.356 1.159 1.00 23.28 183 GLU A N 1
ATOM 1475 C CA . GLU A 1 184 ? 36.340 34.513 0.388 1.00 24.35 183 GLU A CA 1
ATOM 1476 C C . GLU A 1 184 ? 35.222 35.374 -0.200 1.00 25.91 183 GLU A C 1
ATOM 1477 O O . GLU A 1 184 ? 35.267 36.593 -0.111 1.00 24.83 183 GLU A O 1
ATOM 1488 N N . VAL A 1 186 ? 32.118 35.733 0.791 1.00 23.09 185 VAL A N 1
ATOM 1489 C CA . VAL A 1 186 ? 31.392 36.415 1.807 1.00 22.46 185 VAL A CA 1
ATOM 1490 C C . VAL A 1 186 ? 32.209 37.599 2.326 1.00 22.46 185 VAL A C 1
ATOM 1491 O O . VAL A 1 186 ? 31.683 38.687 2.483 1.00 23.35 185 VAL A O 1
ATOM 1495 N N . LEU A 1 187 ? 33.495 37.413 2.559 1.00 23.73 186 LEU A N 1
ATOM 1496 C CA . LEU A 1 187 ? 34.343 38.514 3.064 1.00 24.51 186 LEU A CA 1
ATOM 1497 C C . LEU A 1 187 ? 34.521 39.604 2.032 1.00 21.93 186 LEU A C 1
ATOM 1498 O O . LEU A 1 187 ? 34.524 40.781 2.350 1.00 22.73 186 LEU A O 1
ATOM 1503 N N . SER A 1 188 ? 34.659 39.208 0.784 1.00 22.50 187 SER A N 1
ATOM 1504 C CA . SER A 1 188 ? 34.812 40.190 -0.284 1.00 23.05 187 SER A CA 1
ATOM 1505 C C . SER A 1 188 ? 33.580 41.042 -0.382 1.00 21.80 187 SER A C 1
ATOM 1506 O O . SER A 1 188 ? 33.691 42.246 -0.467 1.00 20.76 187 SER A O 1
ATOM 1509 N N . PHE A 1 189 ? 32.386 40.420 -0.376 1.00 20.15 188 PHE A N 1
ATOM 1510 C CA . PHE A 1 189 ? 31.169 41.218 -0.431 1.00 19.19 188 PHE A CA 1
ATOM 1511 C C . PHE A 1 189 ? 31.052 42.240 0.728 1.00 19.08 188 PHE A C 1
ATOM 1512 O O . PHE A 1 189 ? 30.636 43.428 0.526 1.00 21.41 188 PHE A O 1
ATOM 1520 N N . HIS A 1 190 ? 31.348 41.801 1.952 1.00 19.52 189 HIS A N 1
ATOM 1521 C CA . HIS A 1 190 ? 31.238 42.713 3.120 1.00 24.13 189 HIS A CA 1
ATOM 1522 C C . HIS A 1 190 ? 32.245 43.858 3.060 1.00 24.08 189 HIS A C 1
ATOM 1523 O O . HIS A 1 190 ? 31.928 44.998 3.443 1.00 26.58 189 HIS A O 1
ATOM 1530 N N . LYS A 1 191 ? 33.424 43.586 2.486 1.00 30.37 190 LYS A N 1
ATOM 1531 C CA . LYS A 1 191 ? 34.412 44.632 2.235 1.00 28.21 190 LYS A CA 1
ATOM 1532 C C . LYS A 1 191 ? 33.860 45.686 1.284 1.00 26.25 190 LYS A C 1
ATOM 1533 O O . LYS A 1 191 ? 33.899 46.886 1.575 1.00 24.89 190 LYS A O 1
ATOM 1539 N N . THR A 1 192 ? 33.352 45.235 0.152 1.00 23.56 191 THR A N 1
ATOM 1540 C CA . THR A 1 192 ? 32.755 46.160 -0.815 1.00 25.08 191 THR A CA 1
ATOM 1541 C C . THR A 1 192 ? 31.552 46.911 -0.245 1.00 22.23 191 THR A C 1
ATOM 1542 O O . THR A 1 192 ? 31.367 48.106 -0.517 1.00 23.43 191 THR A O 1
ATOM 1546 N N . LEU A 1 193 ? 30.718 46.219 0.517 1.00 21.67 192 LEU A N 1
ATOM 1547 C CA . LEU A 1 193 ? 29.562 46.866 1.169 1.00 19.00 192 LEU A CA 1
ATOM 1548 C C . LEU A 1 193 ? 29.991 48.014 2.087 1.00 22.64 192 LEU A C 1
ATOM 1549 O O . LEU A 1 193 ? 29.353 49.099 2.123 1.00 23.21 192 LEU A O 1
ATOM 1554 N N . ALA A 1 194 ? 31.060 47.755 2.831 1.00 22.86 193 ALA A N 1
ATOM 1555 C CA . ALA A 1 194 ? 31.688 48.712 3.739 1.00 24.96 193 ALA A CA 1
ATOM 1556 C C . ALA A 1 194 ? 32.243 49.951 3.027 1.00 26.38 193 ALA A C 1
ATOM 1557 O O . ALA A 1 194 ? 31.933 51.092 3.400 1.00 27.62 193 ALA A O 1
ATOM 1559 N N . VAL A 1 195 ? 33.081 49.723 2.012 1.00 27.88 194 VAL A N 1
ATOM 1560 C CA . VAL A 1 195 ? 33.717 50.837 1.290 1.00 27.40 194 VAL A CA 1
ATOM 1561 C C . VAL A 1 195 ? 32.788 51.501 0.259 1.00 26.41 194 VAL A C 1
ATOM 1562 O O . VAL A 1 195 ? 33.022 52.627 -0.118 1.00 24.30 194 VAL A O 1
ATOM 1566 N N . GLY A 1 196 ? 31.759 50.783 -0.186 1.00 23.16 195 GLY A N 1
ATOM 1567 C CA . GLY A 1 196 ? 30.833 51.265 -1.171 1.00 25.07 195 GLY A CA 1
ATOM 1568 C C . GLY A 1 196 ? 31.223 50.970 -2.596 1.00 28.34 195 GLY A C 1
ATOM 1569 O O . GLY A 1 196 ? 32.406 51.072 -2.970 1.00 33.12 195 GLY A O 1
ATOM 1570 N N . LEU A 1 197 ? 30.224 50.619 -3.401 1.00 24.14 196 LEU A N 1
ATOM 1571 C CA . LEU A 1 197 ? 30.465 50.183 -4.750 1.00 25.05 196 LEU A CA 1
ATOM 1572 C C . LEU A 1 197 ? 30.829 51.362 -5.642 1.00 25.96 196 LEU A C 1
ATOM 1573 O O . LEU A 1 197 ? 31.608 51.216 -6.593 1.00 22.67 196 LEU A O 1
ATOM 1578 N N . LEU A 1 198 ? 30.222 52.511 -5.370 1.00 25.12 197 LEU A N 1
ATOM 1579 C CA . LEU A 1 198 ? 30.440 53.683 -6.212 1.00 25.60 197 LEU A CA 1
ATOM 1580 C C . LEU A 1 198 ? 31.849 54.179 -5.978 1.00 25.13 197 LEU A C 1
ATOM 1581 O O . LEU A 1 198 ? 32.350 54.185 -4.842 1.00 24.43 197 LEU A O 1
ATOM 1586 N N . VAL A 1 199 ? 32.498 54.579 -7.064 1.00 28.67 198 VAL A N 1
ATOM 1587 C CA . VAL A 1 199 ? 33.759 55.308 -6.960 1.00 28.91 198 VAL A CA 1
ATOM 1588 C C . VAL A 1 199 ? 33.525 56.627 -6.209 1.00 29.43 198 VAL A C 1
ATOM 1589 O O . VAL A 1 199 ? 34.177 56.895 -5.198 1.00 27.27 198 VAL A O 1
ATOM 1593 N N . VAL A 1 200 ? 32.574 57.428 -6.668 1.00 33.39 199 VAL A N 1
ATOM 1594 C CA . VAL A 1 200 ? 32.332 58.733 -6.038 1.00 39.69 199 VAL A CA 1
ATOM 1595 C C . VAL A 1 200 ? 31.043 58.799 -5.203 1.00 44.65 199 VAL A C 1
ATOM 1596 O O . VAL A 1 200 ? 29.956 58.505 -5.714 1.00 43.73 199 VAL A O 1
ATOM 1600 N N . ASN A 1 201 ? 31.165 59.199 -3.931 1.00 48.98 200 ASN A N 1
ATOM 1601 C CA . ASN A 1 201 ? 30.007 59.737 -3.187 1.00 51.12 200 ASN A CA 1
ATOM 1602 C C . ASN A 1 201 ? 30.387 60.665 -2.035 1.00 50.63 200 ASN A C 1
ATOM 1603 O O . ASN A 1 201 ? 29.945 61.817 -2.015 1.00 51.63 200 ASN A O 1
#

Sequence (190 aa):
QNKERRRQKILTCSLDLFIEKGYYNTSIIRDIIALSEVGTGTFYNYFVVDKEDDILKNNLLEDFAKQIISSSISEYYLVVEKDLYERFIETKRLTEVFAQNETLSEIYSRVAGSSAPIDQQCLLKQFEDRLLEFYSRNIEYGIKKGVFKNVPVSPIAHSILAIEKFSLYKWVVLKAITKEEIEVLSFHKTLAVGLLVVN

B-factor: mean 29.33, std 8.79, range [8.41, 65.79]

Foldseek 3Di:
DLVVLLVLLLVLLLVCCLVQNLVRDFPVSSCVNSVPDPVVVVVQDDTSLSSLLVVLVVLLVQLLVQLVVVCVPDPDLLVSLQVSLVVNVSCVVVLSNLQNLLPCDPVDVSNVVSNCVSLVSQLVSQLVSQVVCCVVVLDPPDDRSVVSVVLVVVSSVVSCCVRPVVVDHPVVSVSSVVSVCVSVDPDPPD

Solvent-accessible surface area: 10480 Å² total